Protein AF-A0A3Q0JBC0-F1 (afdb_monomer_lite)

InterPro domains:
  IPR036322 WD40-repeat-containing domain superfamily [SSF50978] (13-62)
  IPR051858 WD repeat-containing GAD-1 [PTHR16017] (1-211)

Sequence (218 aa):
MVMTGESINKGETDGKLHIFKTATFEKVQELSIPNSHIIKTIWHPRLNQIFIGCGDGSVKIFFDEDKSARGAKLFIGKKKTKKRQMDVISAASQPIITPHSLPLFRQEKPKPLHKKLEKERQDPVKSHRPDLPIKSGQGGRVAASGSTLSSYVIRNLGLSKRVEDDQDPREAILRYAKDAAENPYWITPAYKKTQPNAIFKKEEDSDEEGESKKPRLV

Organism: Diaphorina citri (NCBI:txid121845)

Secondary structure (DSSP, 8-state):
-EEEEPPPPBTB--EEEEEE-TTT--EEEEEEETT--EEEEEEETTTTEEEEEETTS-EEEEE-TTT--STTHHHHT---PPP----HHHHHT-----TT--GGG-PPP---HHHHHHHHHHSTTTS-PPPPPPSS--TTPPPSS--SHHHHHHHHHTTTT---TTS-HHHHHHHHHHHHHH---SSHHHHTTTPPP--PPPPP--------------

Radius of gyration: 50.37 Å; chains: 1; bounding box: 96×44×135 Å

Foldseek 3Di:
DDKDKAFDDVPDQWIKIWDADPPPRDTPDIDTHGRWGFDDWDQDPQQRKIWTCTPVRDIDIDDDPPPGDDDPVVCVPDDPDPDPPCPVVNVVPQDDQDPDDDPVPGDDDDDPPVVVVVVLCVPCVSVDDPDDQDCPDDDNRDHPDPPDPVVVCCVPVVVVPPPVPVPDVVNVVVVCVVVCVVDVDDPCVVCVVPDDDDDDDDDDPPPPPDDDDDDDDD

pLDDT: mean 78.11, std 13.73, range [38.34, 94.31]

Structure (mmCIF, N/CA/C/O backbone):
data_AF-A0A3Q0JBC0-F1
#
_entry.id   AF-A0A3Q0JBC0-F1
#
loop_
_atom_site.group_PDB
_atom_site.id
_atom_site.type_symbol
_atom_site.label_atom_id
_atom_site.label_alt_id
_atom_site.label_comp_id
_atom_site.label_asym_id
_atom_site.label_entity_id
_atom_site.label_seq_id
_atom_site.pdbx_PDB_ins_code
_atom_site.Cartn_x
_atom_site.Cartn_y
_atom_site.Cartn_z
_atom_site.occupancy
_atom_site.B_iso_or_equiv
_atom_site.auth_seq_id
_atom_site.auth_comp_id
_atom_site.auth_asym_id
_atom_site.auth_atom_id
_atom_site.pdbx_PDB_model_num
ATOM 1 N N . MET A 1 1 ? -27.511 -11.930 20.903 1.00 84.38 1 MET A N 1
ATOM 2 C CA . MET A 1 1 ? -26.358 -11.678 21.797 1.00 84.38 1 MET A CA 1
ATOM 3 C C . MET A 1 1 ? -26.310 -10.197 22.108 1.00 84.38 1 MET A C 1
ATOM 5 O O . MET A 1 1 ? -26.576 -9.405 21.212 1.00 84.38 1 MET A O 1
ATOM 9 N N . VAL A 1 2 ? -26.010 -9.847 23.354 1.00 90.75 2 VAL A N 1
ATOM 10 C CA . VAL A 1 2 ? -25.751 -8.468 23.790 1.00 90.75 2 VAL A CA 1
ATOM 11 C C . VAL A 1 2 ? -24.279 -8.380 24.164 1.00 90.75 2 VAL A C 1
ATOM 13 O O . VAL A 1 2 ? -23.731 -9.331 24.713 1.00 90.75 2 VAL A O 1
ATOM 16 N N . MET A 1 3 ? -23.633 -7.269 23.841 1.00 91.56 3 MET A N 1
ATOM 17 C CA . MET A 1 3 ? -22.228 -7.038 24.146 1.00 91.56 3 MET A CA 1
ATOM 18 C C . MET A 1 3 ? -22.103 -5.712 24.884 1.00 91.56 3 MET A C 1
ATOM 20 O O . MET A 1 3 ? -22.662 -4.711 24.437 1.00 91.56 3 MET A O 1
ATOM 24 N N . THR A 1 4 ? -21.361 -5.701 25.985 1.00 91.88 4 THR A N 1
ATOM 25 C CA . THR A 1 4 ? -21.098 -4.499 26.776 1.00 91.88 4 THR A CA 1
ATOM 26 C C . THR A 1 4 ? -19.614 -4.403 27.102 1.00 91.88 4 THR A C 1
ATOM 28 O O . THR A 1 4 ? -18.949 -5.399 27.380 1.00 91.88 4 THR A O 1
ATOM 31 N N . GLY A 1 5 ? -19.076 -3.191 26.999 1.00 91.75 5 GLY A N 1
ATOM 32 C CA . GLY A 1 5 ? -17.715 -2.890 27.422 1.00 91.75 5 GLY A CA 1
ATOM 33 C C . GLY A 1 5 ? -17.708 -2.388 28.857 1.00 91.75 5 GLY A C 1
ATOM 34 O O . GLY A 1 5 ? -18.552 -1.575 29.224 1.00 91.75 5 GLY A O 1
ATOM 35 N N . GLU A 1 6 ? -16.757 -2.862 29.644 1.00 90.12 6 GLU A N 1
ATOM 36 C CA . GLU A 1 6 ? -16.462 -2.361 30.977 1.00 90.12 6 GLU A CA 1
ATOM 37 C C . GLU A 1 6 ? -15.335 -1.326 30.900 1.00 90.12 6 GLU A C 1
ATOM 39 O O . GLU A 1 6 ? -14.296 -1.538 30.259 1.00 90.12 6 GLU A O 1
ATOM 44 N N . SER A 1 7 ? -15.561 -0.181 31.541 1.00 84.38 7 SER A N 1
ATOM 45 C CA . SER A 1 7 ? -14.540 0.839 31.743 1.00 84.38 7 SER A CA 1
ATOM 46 C C . SER A 1 7 ? -13.682 0.500 32.957 1.00 84.38 7 SER A C 1
ATOM 48 O O . SER A 1 7 ? -14.184 -0.008 33.952 1.00 84.38 7 SER A O 1
ATOM 50 N N . ILE A 1 8 ? -12.405 0.851 32.886 1.00 86.88 8 ILE A N 1
ATOM 51 C CA . ILE A 1 8 ? -11.426 0.609 33.946 1.00 86.88 8 ILE A CA 1
ATOM 52 C C . ILE A 1 8 ? -11.704 1.497 35.167 1.00 86.88 8 ILE A C 1
ATOM 54 O O . ILE A 1 8 ? -11.916 2.704 35.022 1.00 86.88 8 ILE A O 1
ATOM 58 N N . ASN A 1 9 ? -11.616 0.915 36.365 1.00 82.69 9 ASN A N 1
ATOM 59 C CA . ASN A 1 9 ? -11.599 1.655 37.626 1.00 82.69 9 ASN A CA 1
ATOM 60 C C . ASN A 1 9 ? -10.170 2.060 38.028 1.00 82.69 9 ASN A C 1
ATOM 62 O O . ASN A 1 9 ? -9.182 1.479 37.581 1.00 82.69 9 ASN A O 1
ATOM 66 N N . LYS A 1 10 ? -10.032 3.072 38.896 1.00 76.94 10 LYS A N 1
ATOM 67 C CA . LYS A 1 10 ? -8.715 3.537 39.369 1.00 76.94 10 LYS A CA 1
ATOM 68 C C . LYS A 1 10 ? -7.957 2.389 40.054 1.00 76.94 10 LYS A C 1
ATOM 70 O O . LYS A 1 10 ? -8.348 1.971 41.138 1.00 76.94 10 LYS A O 1
ATOM 75 N N . GLY A 1 11 ? -6.868 1.929 39.434 1.00 77.75 11 GLY A N 1
ATOM 76 C CA . GLY A 1 11 ? -6.009 0.848 39.938 1.00 77.75 11 GLY A CA 1
ATOM 77 C C . GLY A 1 11 ? -6.050 -0.436 39.105 1.00 77.75 11 GLY A C 1
ATOM 78 O O . GLY A 1 11 ? -5.160 -1.267 39.251 1.00 77.75 11 GLY A O 1
ATOM 79 N N . GLU A 1 12 ? -7.023 -0.579 38.205 1.00 81.25 12 GLU A N 1
ATOM 80 C CA . GLU A 1 12 ? -7.054 -1.660 37.219 1.00 81.25 12 GLU A CA 1
ATOM 81 C C . GLU A 1 12 ? -6.394 -1.208 35.912 1.00 81.25 12 GLU A C 1
ATOM 83 O O . GLU A 1 12 ? -6.402 -0.026 35.566 1.00 81.25 12 GLU A O 1
ATOM 88 N N . THR A 1 13 ? -5.794 -2.147 35.187 1.00 82.75 13 THR A N 1
ATOM 89 C CA . THR A 1 13 ? -5.062 -1.858 33.941 1.00 82.75 13 THR A CA 1
ATOM 90 C C . THR A 1 13 ? -5.816 -2.316 32.698 1.00 82.75 13 THR A C 1
ATOM 92 O O . THR A 1 13 ? -5.594 -1.787 31.609 1.00 82.75 13 THR A O 1
ATOM 95 N N . ASP A 1 14 ? -6.738 -3.265 32.853 1.00 87.56 14 ASP A N 1
ATOM 96 C CA . ASP A 1 14 ? -7.353 -3.978 31.740 1.00 87.56 14 ASP A CA 1
ATOM 97 C C . ASP A 1 14 ? -8.853 -3.693 31.650 1.00 87.56 14 ASP A C 1
ATOM 99 O O . ASP A 1 14 ? -9.593 -3.842 32.621 1.00 87.56 14 ASP A O 1
ATOM 103 N N . GLY A 1 15 ? -9.315 -3.309 30.459 1.00 88.31 15 GLY A N 1
ATOM 104 C CA . GLY A 1 15 ? -10.740 -3.185 30.161 1.00 88.31 15 GLY A CA 1
ATOM 105 C C . GLY A 1 15 ? -11.321 -4.536 29.757 1.00 88.31 15 GLY A C 1
ATOM 106 O O . GLY A 1 15 ? -10.664 -5.312 29.064 1.00 88.31 15 GLY A O 1
ATOM 107 N N . LYS A 1 16 ? -12.564 -4.825 30.140 1.00 91.50 16 LYS A N 1
ATOM 108 C CA . LYS A 1 16 ? -13.193 -6.127 29.874 1.00 91.50 16 LYS A CA 1
ATOM 109 C C . LYS A 1 16 ? -14.385 -5.997 28.945 1.00 91.50 16 LYS A C 1
ATOM 111 O O . LYS A 1 16 ? -15.267 -5.171 29.150 1.00 91.50 16 LYS A O 1
ATOM 116 N N . LEU A 1 17 ? -14.429 -6.824 27.910 1.00 92.44 17 LEU A N 1
ATOM 117 C CA . LEU A 1 17 ? -15.589 -6.950 27.038 1.00 92.44 17 LEU A CA 1
ATOM 118 C C . LEU A 1 17 ? -16.404 -8.171 27.453 1.00 92.44 17 LEU A C 1
ATOM 120 O O . LEU A 1 17 ? -15.905 -9.295 27.393 1.00 92.44 17 LEU A O 1
ATOM 124 N N . HIS A 1 18 ? -17.667 -7.949 27.802 1.00 92.94 18 HIS A N 1
ATOM 125 C CA . HIS A 1 18 ? -18.594 -9.000 28.207 1.00 92.94 18 HIS A CA 1
ATOM 126 C C . HIS A 1 18 ? -19.613 -9.272 27.102 1.00 92.94 18 HIS A C 1
ATOM 128 O O . HIS A 1 18 ? -20.230 -8.353 26.556 1.00 92.94 18 HIS A O 1
ATOM 134 N N . ILE A 1 19 ? -19.804 -10.549 26.774 1.00 94.00 19 ILE A N 1
ATOM 135 C CA . ILE A 1 19 ? -20.799 -11.011 25.801 1.00 94.00 19 ILE A CA 1
ATOM 136 C C . ILE A 1 19 ? -21.838 -11.858 26.530 1.00 94.00 19 ILE A C 1
ATOM 138 O O . ILE A 1 19 ? -21.502 -12.858 27.161 1.00 94.00 19 ILE A O 1
ATOM 142 N N . PHE A 1 20 ? -23.107 -11.486 26.391 1.00 94.31 20 PHE A N 1
ATOM 143 C CA . PHE A 1 20 ? -24.244 -12.121 27.049 1.00 94.31 20 PHE A CA 1
ATOM 144 C C . PHE A 1 20 ? -25.218 -12.744 26.041 1.00 94.31 20 PHE A C 1
ATOM 146 O O . PHE A 1 20 ? -25.436 -12.235 24.928 1.00 94.31 20 PHE A O 1
ATOM 153 N N . LYS A 1 21 ? -25.866 -13.843 26.444 1.00 94.31 21 LYS A N 1
ATOM 154 C CA . LYS A 1 21 ? -27.053 -14.360 25.743 1.00 94.31 21 LYS A CA 1
ATOM 155 C C . LYS A 1 21 ? -28.245 -13.444 26.009 1.00 94.31 21 LYS A C 1
ATOM 157 O O . LYS A 1 21 ? -28.463 -13.011 27.129 1.00 94.31 21 LYS A O 1
ATOM 162 N N . THR A 1 22 ? -29.049 -13.186 24.982 1.00 91.75 22 THR A N 1
ATOM 163 C CA . THR A 1 22 ? -30.254 -12.342 25.095 1.00 91.75 22 THR A CA 1
ATOM 164 C C . THR A 1 22 ? -31.380 -13.008 25.881 1.00 91.75 22 THR A C 1
ATOM 166 O O . THR A 1 22 ? -32.166 -12.307 26.496 1.00 91.75 22 THR A O 1
ATOM 169 N N . ALA A 1 23 ? -31.481 -14.341 25.834 1.00 93.75 23 ALA A N 1
ATOM 170 C CA . ALA A 1 23 ? -32.583 -15.075 26.457 1.00 93.75 23 ALA A CA 1
ATOM 171 C C . ALA A 1 23 ? -32.337 -15.382 27.942 1.00 93.75 23 ALA A C 1
ATOM 173 O O . ALA A 1 23 ? -33.258 -15.285 28.741 1.00 93.75 23 ALA A O 1
ATOM 174 N N . THR A 1 24 ? -31.104 -15.747 28.308 1.00 92.19 24 THR A N 1
ATOM 175 C CA . THR A 1 24 ? -30.758 -16.171 29.677 1.00 92.19 24 THR A CA 1
ATOM 176 C C . THR A 1 24 ? -29.957 -15.129 30.456 1.00 92.19 24 THR A C 1
ATOM 178 O O . THR A 1 24 ? -29.760 -15.300 31.650 1.00 92.19 24 THR A O 1
ATOM 181 N N . PHE A 1 25 ? -29.464 -14.069 29.800 1.00 89.69 25 PHE A N 1
ATOM 182 C CA . PHE A 1 25 ? -28.522 -13.088 30.369 1.00 89.69 25 PHE A CA 1
ATOM 183 C C . PHE A 1 25 ? -27.251 -13.691 30.985 1.00 89.69 25 PHE A C 1
ATOM 185 O O . PHE A 1 25 ? -26.506 -13.019 31.692 1.00 89.69 25 PHE A O 1
ATOM 192 N N . GLU A 1 26 ? -26.942 -14.941 30.656 1.00 92.69 26 GLU A N 1
ATOM 193 C CA . GLU A 1 26 ? -25.702 -15.579 31.071 1.00 92.69 26 GLU A CA 1
ATOM 194 C C . GLU A 1 26 ? -24.528 -15.030 30.258 1.00 92.69 26 GLU A C 1
ATOM 196 O O . GLU A 1 26 ? -24.621 -14.838 29.034 1.00 92.69 26 GLU A O 1
ATOM 201 N N . LYS A 1 27 ? -23.406 -14.803 30.947 1.00 91.00 27 LYS A N 1
ATOM 202 C CA . LYS A 1 27 ? -22.137 -14.420 30.331 1.00 91.00 27 LYS A CA 1
ATOM 203 C C . LYS A 1 27 ? -21.593 -15.610 29.539 1.00 91.00 27 LYS A C 1
ATOM 205 O O . LYS A 1 27 ? -21.324 -16.667 30.095 1.00 91.00 27 LYS A O 1
ATOM 210 N N . VAL A 1 28 ? -21.439 -15.425 28.232 1.00 92.12 28 VAL A N 1
ATOM 211 C CA . VAL A 1 28 ? -20.878 -16.428 27.314 1.00 92.12 28 VAL A CA 1
ATOM 212 C C . VAL A 1 28 ? -19.367 -16.327 27.275 1.00 92.12 28 VAL A C 1
ATOM 214 O O . VAL A 1 28 ? -18.676 -17.339 27.278 1.00 92.12 28 VAL A O 1
ATOM 217 N N . GLN A 1 29 ? -18.861 -15.100 27.183 1.00 89.81 29 GLN A N 1
ATOM 218 C CA . GLN A 1 29 ? -17.448 -14.854 26.966 1.00 89.81 29 GLN A CA 1
ATOM 219 C C . GLN A 1 29 ? -17.042 -13.519 27.580 1.00 89.81 29 GLN A C 1
ATOM 221 O O . GLN A 1 29 ? -17.791 -12.539 27.529 1.00 89.81 29 GLN A O 1
ATOM 226 N N . GLU A 1 30 ? -15.839 -13.509 28.139 1.00 92.00 30 GLU A N 1
ATOM 227 C CA . GLU A 1 30 ? -15.150 -12.336 28.662 1.00 92.00 30 GLU A CA 1
ATOM 228 C C . GLU A 1 30 ? -13.819 -12.206 27.924 1.00 92.00 30 GLU A C 1
ATOM 230 O O . GLU A 1 30 ? -13.068 -13.176 27.809 1.00 92.00 30 GLU A O 1
ATOM 235 N N . LEU A 1 31 ? -13.548 -11.024 27.376 1.00 91.06 31 LEU A N 1
ATOM 236 C CA . LEU A 1 31 ? -12.291 -10.715 26.699 1.00 91.06 31 LEU A CA 1
ATOM 237 C C . LEU A 1 31 ? -11.598 -9.582 27.451 1.00 91.06 31 LEU A C 1
ATOM 239 O O . LEU A 1 31 ? -12.132 -8.475 27.519 1.00 91.06 31 LEU A O 1
ATOM 243 N N . SER A 1 32 ? -10.412 -9.863 27.993 1.00 90.00 32 SER A N 1
ATOM 244 C CA . SER A 1 32 ? -9.563 -8.840 28.605 1.00 90.00 32 SER A CA 1
ATOM 245 C C . SER A 1 32 ? -8.787 -8.091 27.528 1.00 90.00 32 SER A C 1
ATOM 247 O O . SER A 1 32 ? -8.188 -8.690 26.630 1.00 90.00 32 SER A O 1
ATOM 249 N N . ILE A 1 33 ? -8.816 -6.769 27.609 1.00 88.88 33 ILE A N 1
ATOM 250 C CA . ILE A 1 33 ? -8.165 -5.864 26.682 1.00 88.88 33 ILE A CA 1
ATOM 251 C C . ILE A 1 33 ? -7.072 -5.123 27.450 1.00 88.88 33 ILE A C 1
ATOM 253 O O . ILE A 1 33 ? -7.388 -4.290 28.302 1.00 88.88 33 ILE A O 1
ATOM 257 N N . PRO A 1 34 ? -5.794 -5.362 27.113 1.00 85.06 34 PRO A N 1
ATOM 258 C CA . PRO A 1 34 ? -4.696 -4.873 27.925 1.00 85.06 34 PRO A CA 1
ATOM 259 C C . PRO A 1 34 ? -4.548 -3.358 27.833 1.00 85.06 34 PRO A C 1
ATOM 261 O O . PRO A 1 34 ? -4.672 -2.790 26.736 1.00 85.06 34 PRO A O 1
ATOM 264 N N . ASN A 1 35 ? -4.207 -2.753 28.973 1.00 83.50 35 ASN A N 1
ATOM 265 C CA . ASN A 1 35 ? -3.773 -1.361 29.137 1.00 83.50 35 ASN A CA 1
ATOM 266 C C . ASN A 1 35 ? -4.750 -0.291 28.625 1.00 83.50 35 ASN A C 1
ATOM 268 O O . ASN A 1 35 ? -4.326 0.830 28.364 1.00 83.50 35 ASN A O 1
ATOM 272 N N . SER A 1 36 ? -6.032 -0.610 28.427 1.00 84.81 36 SER A N 1
ATOM 273 C CA . SER A 1 36 ? -6.956 0.323 27.779 1.00 84.81 36 SER A CA 1
A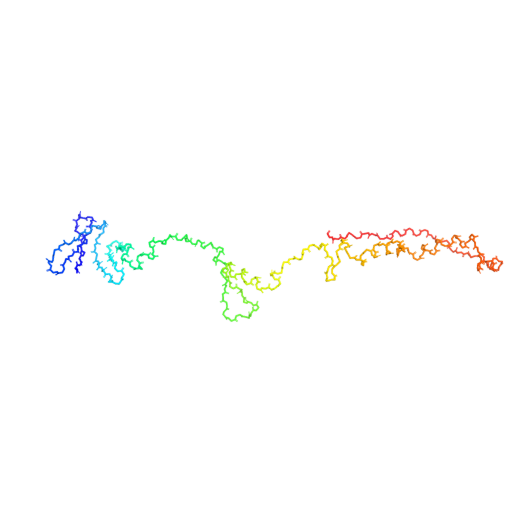TOM 274 C C . SER A 1 36 ? -8.401 0.129 28.221 1.00 84.81 36 SER A C 1
ATOM 276 O O . SER A 1 36 ? -8.915 -0.989 28.160 1.00 84.81 36 SER A O 1
ATOM 278 N N . HIS A 1 37 ? -9.091 1.218 28.568 1.00 89.12 37 HIS A N 1
ATOM 279 C CA . HIS A 1 37 ? -10.521 1.175 28.871 1.00 89.12 37 HIS A CA 1
ATOM 280 C C . HIS A 1 37 ? -11.357 1.116 27.593 1.00 89.12 37 HIS A C 1
ATOM 282 O O . HIS A 1 37 ? -10.955 1.626 26.543 1.00 89.12 37 HIS A O 1
ATOM 288 N N . ILE A 1 38 ? -12.537 0.511 27.686 1.00 92.25 38 ILE A N 1
ATOM 289 C CA . ILE A 1 38 ? -13.468 0.400 26.568 1.00 92.25 38 ILE A CA 1
ATOM 290 C C . ILE A 1 38 ? -14.464 1.555 26.631 1.00 92.25 38 ILE A C 1
ATOM 292 O O . ILE A 1 38 ? -15.163 1.717 27.625 1.00 92.25 38 ILE A O 1
ATOM 296 N N . ILE A 1 39 ? -14.548 2.341 25.557 1.00 91.69 39 ILE A N 1
ATOM 297 C CA . ILE A 1 39 ? -15.520 3.438 25.439 1.00 91.69 39 ILE A CA 1
ATOM 298 C C . ILE A 1 39 ? -16.758 2.960 24.686 1.00 91.69 39 ILE A C 1
ATOM 300 O O . ILE A 1 39 ? -17.891 3.161 25.115 1.00 91.69 39 ILE A O 1
ATOM 304 N N . LYS A 1 40 ? -16.544 2.350 23.517 1.00 91.62 40 LYS A N 1
ATOM 305 C CA . LYS A 1 40 ? -17.628 1.964 22.615 1.00 91.62 40 LYS A CA 1
ATOM 306 C C . LYS A 1 40 ? -17.300 0.664 21.917 1.00 91.62 40 LYS A C 1
ATOM 308 O O . LYS A 1 40 ? -16.206 0.496 21.386 1.00 91.62 40 LYS A O 1
ATOM 313 N N . THR A 1 41 ? -18.280 -0.223 21.864 1.00 93.81 41 THR A N 1
ATOM 314 C CA . THR A 1 41 ? -18.163 -1.511 21.187 1.00 93.81 41 THR A CA 1
ATOM 315 C C . THR A 1 41 ? -19.270 -1.651 20.158 1.00 93.81 41 THR A C 1
ATOM 317 O O . THR A 1 41 ? -20.415 -1.264 20.387 1.00 93.81 41 THR A O 1
ATOM 320 N N . ILE A 1 42 ? -18.918 -2.143 18.973 1.00 94.25 42 ILE A N 1
ATOM 321 C CA . ILE A 1 42 ? -19.852 -2.330 17.862 1.00 94.25 42 ILE A CA 1
ATOM 322 C C . ILE A 1 42 ? -19.537 -3.663 17.201 1.00 94.25 42 ILE A C 1
ATOM 324 O O . ILE A 1 42 ? -18.408 -3.896 16.776 1.00 94.25 42 ILE A O 1
ATOM 328 N N . TRP A 1 43 ? -20.547 -4.513 17.048 1.00 93.12 43 TRP A N 1
ATOM 329 C CA . TRP A 1 43 ? -20.445 -5.707 16.217 1.00 93.12 43 TRP A CA 1
ATOM 330 C C . TRP A 1 43 ? -21.114 -5.448 14.870 1.00 93.12 43 TRP A C 1
ATOM 332 O O . TRP A 1 43 ? -22.312 -5.177 14.798 1.00 93.12 43 TRP A O 1
ATOM 342 N N . HIS A 1 44 ? -20.338 -5.503 13.788 1.00 93.06 44 HIS A N 1
ATOM 343 C CA . HIS A 1 44 ? -20.875 -5.300 12.450 1.00 93.06 44 HIS A CA 1
ATOM 344 C C . HIS A 1 44 ? -21.472 -6.608 11.890 1.00 93.06 44 HIS A C 1
ATOM 346 O O . HIS A 1 44 ? -20.714 -7.554 11.655 1.00 93.06 44 HIS A O 1
ATOM 352 N N . PRO A 1 45 ? -22.771 -6.657 11.527 1.00 91.19 45 PRO A N 1
ATOM 353 C CA . PRO A 1 45 ? -23.447 -7.904 11.150 1.00 91.19 45 PRO A CA 1
ATOM 354 C C . PRO A 1 45 ? -22.926 -8.515 9.841 1.00 91.19 45 PRO A C 1
ATOM 356 O O . PRO A 1 45 ? -22.719 -9.717 9.762 1.00 91.19 45 PRO A O 1
ATOM 359 N N . ARG A 1 46 ? -22.652 -7.697 8.809 1.00 92.00 46 ARG A N 1
ATOM 360 C CA . ARG A 1 46 ? -22.183 -8.212 7.500 1.00 92.00 46 ARG A CA 1
ATOM 361 C C . ARG A 1 46 ? -20.707 -8.612 7.454 1.00 92.00 46 ARG A C 1
ATOM 363 O O . ARG A 1 46 ? -20.352 -9.506 6.701 1.00 92.00 46 ARG A O 1
ATOM 370 N N . LEU A 1 47 ? -19.841 -7.899 8.177 1.00 91.50 47 LEU A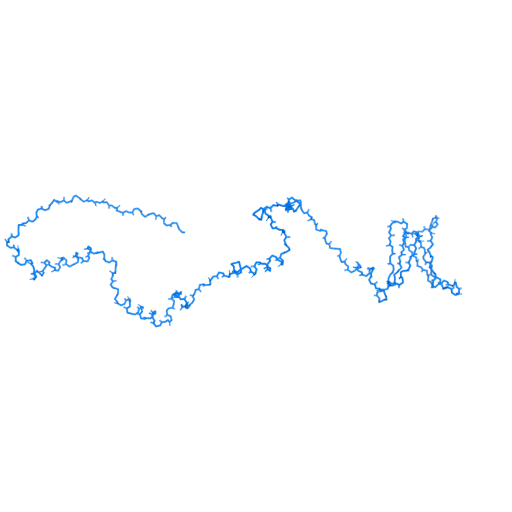 N 1
ATOM 371 C CA . LEU A 1 47 ? -18.405 -8.195 8.223 1.00 91.50 47 LEU A CA 1
ATOM 372 C C . LEU A 1 47 ? -18.102 -9.308 9.229 1.00 91.50 47 LEU A C 1
ATOM 374 O O . LEU A 1 47 ? -17.061 -9.948 9.113 1.00 91.50 47 LEU A O 1
ATOM 378 N N . ASN A 1 48 ? -19.002 -9.512 10.197 1.00 92.75 48 ASN A N 1
ATOM 379 C CA . ASN A 1 48 ? -18.808 -10.354 11.366 1.00 92.75 48 ASN A CA 1
ATOM 380 C C . ASN A 1 48 ? -17.516 -9.988 12.120 1.00 92.75 48 ASN A C 1
ATOM 382 O O . ASN A 1 48 ? -16.644 -10.824 12.324 1.00 92.75 48 ASN A O 1
ATOM 386 N N . GLN A 1 49 ? -17.357 -8.701 12.444 1.00 93.56 49 GLN A N 1
ATOM 387 C CA . GLN A 1 49 ? -16.175 -8.140 13.114 1.00 93.56 49 GLN A CA 1
ATOM 388 C C . GLN A 1 49 ? -16.621 -7.280 14.293 1.00 93.56 49 GLN A C 1
ATOM 390 O O . GLN A 1 49 ? -17.609 -6.544 14.180 1.00 93.56 49 GLN A O 1
ATOM 395 N N . ILE A 1 50 ? -15.889 -7.365 15.402 1.00 93.50 50 ILE A N 1
ATOM 396 C CA . ILE A 1 50 ? -16.133 -6.570 16.606 1.00 93.50 50 ILE A CA 1
ATOM 397 C C . ILE A 1 50 ? -15.119 -5.431 16.637 1.00 93.50 50 ILE A C 1
ATOM 399 O O . ILE A 1 50 ? -13.913 -5.662 16.674 1.00 93.50 50 ILE A O 1
ATOM 403 N N . PHE A 1 51 ? -15.623 -4.202 16.626 1.00 93.94 51 PHE A N 1
ATOM 404 C CA . PHE A 1 51 ? -14.847 -2.977 16.756 1.00 93.94 51 PHE A CA 1
ATOM 405 C C . PHE A 1 51 ? -14.939 -2.472 18.187 1.00 93.94 51 PHE A C 1
ATOM 407 O O . PHE A 1 51 ? -16.036 -2.336 18.733 1.00 93.94 51 PHE A O 1
ATOM 414 N N . ILE A 1 52 ? -13.789 -2.158 18.769 1.00 94.06 52 ILE A N 1
ATOM 415 C CA . ILE A 1 52 ? -13.673 -1.653 20.130 1.00 94.06 52 ILE A CA 1
ATOM 416 C C . ILE A 1 52 ? -12.898 -0.348 20.080 1.00 94.06 52 ILE A C 1
ATOM 418 O O . ILE A 1 52 ? -11.719 -0.330 19.734 1.00 94.06 52 ILE A O 1
ATOM 422 N N . GLY A 1 53 ? -13.579 0.743 20.410 1.00 93.50 53 GLY A N 1
ATOM 423 C CA . GLY A 1 53 ? -12.953 2.031 20.662 1.00 93.50 53 GLY A CA 1
ATOM 424 C C . GLY A 1 53 ? -12.359 2.036 22.062 1.00 93.50 53 GLY A C 1
ATOM 425 O O . GLY A 1 53 ? -13.101 1.946 23.045 1.00 93.50 53 GLY A O 1
ATOM 426 N N . CYS A 1 54 ? -11.035 2.127 22.131 1.00 91.50 54 CYS A N 1
ATOM 427 C CA . CYS A 1 54 ? -10.290 2.200 23.376 1.00 91.50 54 CYS A CA 1
ATOM 428 C C . CYS A 1 54 ? -9.999 3.654 23.766 1.00 91.50 54 CYS A C 1
ATOM 430 O O . CYS A 1 54 ? -9.909 4.541 22.915 1.00 91.50 54 CYS A O 1
ATOM 432 N N . GLY A 1 55 ? -9.793 3.867 25.063 1.00 87.81 55 GLY A N 1
ATOM 433 C CA . GLY A 1 55 ? -9.392 5.142 25.657 1.00 87.81 55 GLY A CA 1
ATOM 434 C C . GLY A 1 55 ? -8.140 5.789 25.089 1.00 87.81 55 GLY A C 1
ATOM 435 O O . GLY A 1 55 ? -8.059 7.009 24.991 1.00 87.81 55 GLY A O 1
ATOM 436 N N . ASP A 1 56 ? -7.187 4.968 24.655 1.00 87.81 56 ASP A N 1
ATOM 437 C CA . ASP A 1 56 ? -5.874 5.423 24.184 1.00 87.81 56 ASP A CA 1
ATOM 438 C C . ASP A 1 56 ? -5.924 6.027 22.768 1.00 87.81 56 ASP A C 1
ATOM 440 O O . ASP A 1 56 ? -4.895 6.212 22.121 1.00 87.81 56 ASP A O 1
ATOM 444 N N . GLY A 1 57 ? -7.125 6.236 22.221 1.00 87.25 57 GLY A N 1
ATOM 445 C CA . GLY A 1 57 ? -7.338 6.631 20.829 1.00 87.25 57 GLY A CA 1
ATOM 446 C C . GLY A 1 57 ? -7.071 5.506 19.822 1.00 87.25 57 GLY A C 1
ATOM 447 O O . GLY A 1 57 ? -7.114 5.738 18.613 1.00 87.25 57 GLY A O 1
ATOM 448 N N . SER A 1 58 ? -6.809 4.283 20.292 1.00 91.25 58 SER A N 1
ATOM 449 C CA . SER A 1 58 ? -6.672 3.100 19.444 1.00 91.25 58 SER A CA 1
ATOM 450 C C . SER A 1 58 ? -8.020 2.401 19.241 1.00 91.25 58 SER A C 1
ATOM 452 O O . SER A 1 58 ? -8.905 2.437 20.095 1.00 91.25 58 SER A O 1
ATOM 454 N N . VAL A 1 59 ? -8.185 1.751 18.087 1.00 92.44 59 VAL A N 1
ATOM 455 C CA . VAL A 1 59 ? -9.341 0.890 17.812 1.00 92.44 59 VAL A CA 1
ATOM 456 C C . VAL A 1 59 ? -8.840 -0.537 17.676 1.00 92.44 59 VAL A C 1
ATOM 458 O O . VAL A 1 59 ? -8.072 -0.846 16.762 1.00 92.44 59 VAL A O 1
ATOM 461 N N . LYS A 1 60 ? -9.274 -1.408 18.584 1.00 91.62 60 LYS A N 1
ATOM 462 C CA . LYS A 1 60 ? -8.971 -2.840 18.542 1.00 91.62 60 LYS A CA 1
ATOM 463 C C . LYS A 1 60 ? -10.093 -3.550 17.788 1.00 91.62 60 LYS A C 1
ATOM 465 O O . LYS A 1 60 ? -11.271 -3.253 17.990 1.00 91.62 60 LYS A O 1
ATOM 470 N N . ILE A 1 61 ? -9.727 -4.443 16.872 1.00 92.88 61 ILE A N 1
ATOM 471 C CA . ILE A 1 61 ? -10.681 -5.140 16.002 1.00 92.88 61 ILE A CA 1
ATOM 472 C C . ILE A 1 61 ? -10.479 -6.637 16.161 1.00 92.88 61 ILE A C 1
ATOM 474 O O . ILE A 1 61 ? -9.394 -7.144 15.884 1.00 92.88 61 ILE A O 1
ATOM 478 N N . PHE A 1 62 ? -11.537 -7.332 16.565 1.00 92.12 62 PHE A N 1
ATOM 479 C CA . PHE A 1 62 ? -11.572 -8.786 16.613 1.00 92.12 62 PHE A CA 1
ATOM 480 C C . PHE A 1 62 ? -12.300 -9.322 15.384 1.00 92.12 62 PHE A C 1
ATOM 482 O O . PHE A 1 62 ? -13.376 -8.839 15.011 1.00 92.12 62 PHE A O 1
ATOM 489 N N . PHE A 1 63 ? -11.693 -10.312 14.741 1.00 92.75 63 PHE A N 1
ATOM 490 C CA . PHE A 1 63 ? -12.227 -10.980 13.566 1.00 92.75 63 PHE A CA 1
ATOM 491 C C . PHE A 1 63 ? -11.876 -12.467 13.622 1.00 92.75 63 PHE A C 1
ATOM 493 O O . PHE A 1 63 ? -10.906 -12.859 14.264 1.00 92.75 63 PHE A O 1
ATOM 500 N N . ASP A 1 64 ? -12.684 -13.268 12.945 1.00 91.50 64 ASP A N 1
ATOM 501 C CA . ASP A 1 64 ? -12.454 -14.684 12.692 1.00 91.50 64 ASP A CA 1
ATOM 502 C C . ASP A 1 64 ? -11.901 -14.822 11.265 1.00 91.50 64 ASP A C 1
ATOM 504 O O . ASP A 1 64 ? -12.413 -14.193 10.333 1.00 91.50 64 ASP A O 1
ATOM 508 N N . GLU A 1 65 ? -10.834 -15.594 11.073 1.00 88.81 65 GLU A N 1
ATOM 509 C CA . GLU A 1 65 ? -10.180 -15.706 9.768 1.00 88.81 65 GLU A CA 1
ATOM 510 C C . GLU A 1 65 ? -11.092 -16.353 8.715 1.00 88.81 65 GLU A C 1
ATOM 512 O O . GLU A 1 65 ? -11.076 -15.926 7.551 1.00 88.81 65 GLU A O 1
ATOM 517 N N . ASP A 1 66 ? -11.946 -17.288 9.136 1.00 90.06 66 ASP A N 1
ATOM 518 C CA . ASP A 1 66 ? -12.817 -18.053 8.243 1.00 90.06 66 ASP A CA 1
ATOM 519 C C . ASP A 1 66 ? -14.178 -17.381 8.042 1.00 90.06 66 ASP A C 1
ATOM 521 O O . ASP A 1 66 ? -14.683 -17.293 6.920 1.00 90.06 66 ASP A O 1
ATOM 525 N N . LYS A 1 67 ? -14.782 -16.871 9.123 1.00 89.94 67 LYS A N 1
ATOM 526 C CA . LYS A 1 67 ? -16.152 -16.328 9.089 1.00 89.94 67 LYS A CA 1
ATOM 527 C C . LYS A 1 67 ? -16.216 -14.836 8.791 1.00 89.94 67 LYS A C 1
ATOM 529 O O . LYS A 1 67 ? -17.259 -14.362 8.336 1.00 89.94 67 LYS A O 1
ATOM 534 N N . SER A 1 68 ? -15.167 -14.068 9.084 1.00 91.19 68 SER A N 1
ATOM 535 C CA . SER A 1 68 ? -15.193 -12.625 8.850 1.00 91.19 68 SER A CA 1
ATOM 536 C C . SER A 1 68 ? -14.831 -12.292 7.405 1.00 91.19 68 SER A C 1
ATOM 538 O O . SER A 1 68 ? -13.856 -12.781 6.834 1.00 91.19 68 SER A O 1
ATOM 540 N N . ALA A 1 69 ? -15.590 -11.373 6.812 1.00 89.31 69 ALA A N 1
ATOM 541 C CA . ALA A 1 69 ? -15.384 -10.928 5.439 1.00 89.31 69 ALA A CA 1
ATOM 542 C C . ALA A 1 69 ? -14.861 -9.488 5.397 1.00 89.31 69 ALA A C 1
ATOM 544 O O . ALA A 1 69 ? -15.351 -8.622 6.118 1.00 89.31 69 ALA A O 1
ATOM 545 N N . ARG A 1 70 ? -13.925 -9.200 4.477 1.00 87.69 70 ARG A N 1
ATOM 546 C CA . ARG A 1 70 ? -13.407 -7.841 4.195 1.00 87.69 70 ARG A CA 1
ATOM 547 C C . ARG A 1 70 ? -12.911 -7.131 5.476 1.00 87.69 70 ARG A C 1
ATOM 549 O O . ARG A 1 70 ? -12.350 -7.776 6.358 1.00 87.69 70 ARG A O 1
ATOM 556 N N . GLY A 1 71 ? -13.052 -5.804 5.564 1.00 87.38 71 GLY A N 1
ATOM 557 C CA . GLY A 1 71 ? -12.721 -5.018 6.760 1.00 87.38 71 GLY A CA 1
ATOM 558 C C . GLY A 1 71 ? -11.272 -5.215 7.210 1.00 87.38 71 GLY A C 1
ATOM 559 O O . GLY A 1 71 ? -10.350 -4.977 6.427 1.00 87.38 71 GLY A O 1
ATOM 560 N N . ALA A 1 72 ? -11.090 -5.707 8.439 1.00 87.81 72 ALA A N 1
ATOM 561 C CA . ALA A 1 72 ? -9.783 -6.011 9.028 1.00 87.81 72 ALA A CA 1
ATOM 562 C C . ALA A 1 72 ? -8.874 -6.877 8.139 1.00 87.81 72 ALA A C 1
ATOM 564 O O . ALA A 1 72 ? -7.677 -6.609 8.004 1.00 87.81 72 ALA A O 1
ATOM 565 N N . LYS A 1 73 ? -9.458 -7.847 7.425 1.00 88.25 73 LYS A N 1
ATOM 566 C CA . LYS A 1 73 ? -8.731 -8.766 6.537 1.00 88.25 73 LYS A CA 1
ATOM 567 C C . LYS A 1 73 ? -8.017 -8.045 5.383 1.00 88.25 73 LYS A C 1
ATOM 569 O O . LYS A 1 73 ? -7.015 -8.534 4.874 1.00 88.25 73 LYS A O 1
ATOM 574 N N . LEU A 1 74 ? -8.484 -6.854 4.990 1.00 86.50 74 LEU A N 1
ATOM 575 C CA . LEU A 1 74 ? -7.888 -6.077 3.896 1.00 86.50 74 LEU A CA 1
ATOM 576 C C . LEU A 1 74 ? -6.541 -5.451 4.254 1.00 86.50 74 LEU A C 1
ATOM 578 O O . LEU A 1 74 ? -5.745 -5.203 3.348 1.00 86.50 74 LEU A O 1
ATOM 582 N N . PHE A 1 75 ? -6.301 -5.136 5.529 1.00 83.06 75 PHE A N 1
ATOM 583 C CA . PHE A 1 75 ? -5.054 -4.503 5.961 1.00 83.06 75 PHE A CA 1
ATOM 584 C C . PHE A 1 75 ? -4.144 -5.436 6.759 1.00 83.06 75 PHE A C 1
ATOM 586 O O . PHE A 1 75 ? -2.945 -5.181 6.779 1.00 83.06 75 PHE A O 1
ATOM 593 N N . ILE A 1 76 ? -4.660 -6.536 7.325 1.00 85.44 76 ILE A N 1
ATOM 594 C CA . ILE A 1 76 ? -3.842 -7.523 8.053 1.00 85.44 76 ILE A CA 1
ATOM 595 C C . ILE A 1 76 ? -2.719 -8.100 7.170 1.00 85.44 76 ILE A C 1
ATOM 597 O O . ILE A 1 76 ? -1.575 -8.202 7.600 1.00 85.44 76 ILE A O 1
ATOM 601 N N . GLY A 1 77 ? -3.021 -8.411 5.903 1.00 74.62 77 GLY A N 1
ATOM 602 C CA . GLY A 1 77 ? -2.059 -8.996 4.959 1.00 74.62 77 GLY A CA 1
ATOM 603 C C . GLY A 1 77 ? -1.210 -7.969 4.205 1.00 74.62 77 GLY A C 1
ATOM 604 O O . GLY A 1 77 ? -0.278 -8.329 3.483 1.00 74.62 77 GLY A O 1
ATOM 605 N N . LYS A 1 78 ? -1.512 -6.673 4.343 1.00 77.81 78 LYS A N 1
ATOM 606 C CA . LYS A 1 78 ? -0.754 -5.627 3.658 1.00 77.81 78 LYS A CA 1
ATOM 607 C C . LYS A 1 78 ? 0.520 -5.350 4.438 1.00 77.81 78 LYS A C 1
ATOM 609 O O . LYS A 1 78 ? 0.523 -4.607 5.416 1.00 77.81 78 LYS A O 1
ATOM 614 N N . LYS A 1 79 ? 1.637 -5.900 3.958 1.00 72.69 79 LYS A N 1
ATOM 615 C CA . LYS A 1 79 ? 2.967 -5.476 4.409 1.00 72.69 79 LYS A CA 1
ATOM 616 C C . LYS A 1 79 ? 3.076 -3.962 4.227 1.00 72.69 79 LYS A C 1
ATOM 618 O O . LYS A 1 79 ? 2.745 -3.450 3.153 1.00 72.69 79 LYS A O 1
ATOM 623 N N . LYS A 1 80 ? 3.536 -3.249 5.266 1.00 73.69 80 LYS A N 1
ATOM 624 C CA . LYS A 1 80 ? 3.827 -1.809 5.185 1.00 73.69 80 LYS A CA 1
ATOM 625 C C . LYS A 1 80 ? 4.712 -1.587 3.961 1.00 73.69 80 LYS A C 1
ATOM 627 O O . LYS A 1 80 ? 5.871 -1.995 3.940 1.00 73.69 80 LYS A O 1
ATOM 632 N N . THR A 1 81 ? 4.145 -0.995 2.914 1.00 68.88 81 THR A N 1
ATOM 633 C CA . THR A 1 81 ? 4.936 -0.621 1.745 1.00 68.88 81 THR A CA 1
ATOM 634 C C . THR A 1 81 ? 5.884 0.471 2.208 1.00 68.88 81 THR A C 1
ATOM 636 O O . THR A 1 81 ? 5.450 1.396 2.901 1.00 68.88 81 THR A O 1
ATOM 639 N N . LYS A 1 82 ? 7.177 0.343 1.888 1.00 72.38 82 LYS A N 1
ATOM 640 C CA . LYS A 1 82 ? 8.166 1.372 2.223 1.00 72.38 82 LYS A CA 1
ATOM 641 C C . LYS A 1 82 ? 7.607 2.717 1.761 1.00 72.38 82 LYS A C 1
ATOM 643 O O . LYS A 1 82 ? 7.239 2.849 0.590 1.00 72.38 82 LYS A O 1
ATOM 648 N N . LYS A 1 83 ? 7.485 3.682 2.684 1.00 67.88 83 LYS A N 1
ATOM 649 C CA . LYS A 1 83 ? 7.137 5.058 2.318 1.00 67.88 83 LYS A CA 1
ATOM 650 C C . LYS A 1 83 ? 8.158 5.462 1.263 1.00 67.88 83 LYS A C 1
ATOM 652 O O . LYS A 1 83 ? 9.353 5.415 1.540 1.00 67.88 83 LYS A O 1
ATOM 657 N N . ARG A 1 84 ? 7.699 5.762 0.046 1.00 65.81 84 ARG A N 1
ATOM 658 C CA . ARG A 1 84 ? 8.584 6.314 -0.976 1.00 65.81 84 ARG A CA 1
ATOM 659 C C . ARG A 1 84 ? 9.098 7.623 -0.396 1.00 65.81 84 ARG A C 1
ATOM 661 O O . ARG A 1 84 ? 8.311 8.552 -0.236 1.00 65.81 84 ARG A O 1
ATOM 668 N N . GLN A 1 85 ? 10.369 7.658 -0.005 1.00 65.38 85 GLN A N 1
ATOM 669 C CA . GLN A 1 85 ? 11.042 8.923 0.225 1.00 65.38 85 GLN A CA 1
ATOM 670 C C . GLN A 1 85 ? 11.000 9.631 -1.120 1.00 65.38 85 GLN A C 1
ATOM 672 O O . GLN A 1 85 ? 11.579 9.173 -2.102 1.00 65.38 85 GLN A O 1
ATOM 677 N N . MET A 1 86 ? 10.169 10.664 -1.203 1.00 60.09 86 MET A N 1
ATOM 678 C CA . MET A 1 86 ? 10.273 11.604 -2.298 1.00 60.09 86 MET A CA 1
ATOM 679 C C . MET A 1 86 ? 11.557 12.368 -2.031 1.00 60.09 86 MET A C 1
ATOM 681 O O . MET A 1 86 ? 11.577 13.261 -1.187 1.00 60.09 86 MET A O 1
ATOM 685 N N . ASP A 1 87 ? 12.636 11.962 -2.690 1.00 62.41 87 ASP A N 1
ATOM 686 C CA . ASP A 1 87 ? 13.867 12.736 -2.666 1.00 62.41 87 ASP A CA 1
ATOM 687 C C . ASP A 1 87 ? 13.552 14.157 -3.137 1.00 62.41 87 ASP A C 1
ATOM 689 O O . ASP A 1 87 ? 12.741 14.359 -4.045 1.00 62.41 87 ASP A O 1
ATOM 693 N N . VAL A 1 88 ? 14.192 15.152 -2.527 1.00 59.62 88 VAL A N 1
ATOM 694 C CA . VAL A 1 88 ? 13.977 16.580 -2.825 1.00 59.62 88 VAL A CA 1
ATOM 695 C C . VAL A 1 88 ? 14.159 16.874 -4.323 1.00 59.62 88 VAL A C 1
ATOM 697 O O . VAL A 1 88 ? 13.439 17.690 -4.891 1.00 59.62 88 VAL A O 1
ATOM 700 N N . ILE A 1 89 ? 15.023 16.113 -5.002 1.00 60.47 89 ILE A N 1
ATOM 701 C CA . ILE A 1 89 ? 15.227 16.161 -6.458 1.00 60.47 89 ILE A CA 1
ATOM 702 C C . ILE A 1 89 ? 13.965 15.713 -7.225 1.00 60.47 89 ILE A C 1
ATOM 704 O O . ILE A 1 89 ? 13.584 16.323 -8.222 1.00 60.47 89 ILE A O 1
ATOM 708 N N . SER A 1 90 ? 13.258 14.692 -6.733 1.00 60.12 90 SER A N 1
ATOM 709 C CA . SER A 1 90 ? 11.986 14.223 -7.304 1.00 60.12 90 SER A CA 1
ATOM 710 C C . SER A 1 90 ? 10.815 15.173 -7.024 1.00 60.12 90 SER A C 1
ATOM 712 O O . SER A 1 90 ? 9.826 15.149 -7.757 1.00 60.12 90 SER A O 1
ATOM 714 N N . ALA A 1 91 ? 10.904 16.002 -5.978 1.00 59.38 91 ALA A N 1
ATOM 715 C CA . ALA A 1 91 ? 9.939 17.067 -5.705 1.00 59.38 91 ALA A CA 1
ATOM 716 C C . ALA A 1 91 ? 10.205 18.316 -6.567 1.00 59.38 91 ALA A C 1
ATOM 718 O O . ALA A 1 91 ? 9.261 18.901 -7.090 1.00 59.38 91 ALA A O 1
ATOM 719 N N . ALA A 1 92 ? 11.474 18.674 -6.789 1.00 60.12 92 ALA A N 1
ATOM 720 C CA . ALA A 1 92 ? 11.873 19.788 -7.656 1.00 60.12 92 ALA A CA 1
ATOM 721 C C . ALA A 1 92 ? 11.627 19.516 -9.155 1.00 60.12 92 ALA A C 1
ATOM 723 O O . ALA A 1 92 ? 11.429 20.447 -9.928 1.00 60.12 92 ALA A O 1
ATOM 724 N N . SER A 1 93 ? 11.602 18.245 -9.572 1.00 65.00 93 SER A N 1
ATOM 725 C CA . SER A 1 93 ? 11.355 17.821 -10.961 1.00 65.00 93 SER A CA 1
ATOM 726 C C . SER A 1 93 ? 9.874 17.513 -11.267 1.00 65.00 93 SER A C 1
ATOM 728 O O . SER A 1 93 ? 9.556 16.904 -12.288 1.00 65.00 93 SER A O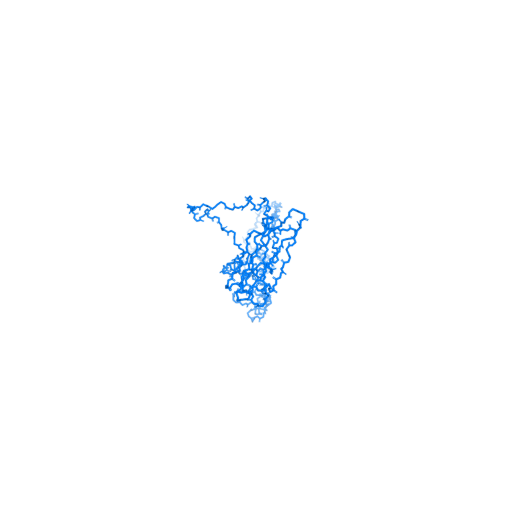 1
ATOM 730 N N . GLN A 1 94 ? 8.931 17.908 -10.401 1.00 68.62 94 GLN A N 1
ATOM 731 C CA . GLN A 1 94 ? 7.498 17.783 -10.699 1.00 68.62 94 GLN A CA 1
ATOM 732 C C . GLN A 1 94 ? 7.141 18.755 -11.842 1.00 68.62 94 GLN A C 1
ATOM 734 O O . GLN A 1 94 ? 7.252 19.967 -11.656 1.00 68.62 94 GLN A O 1
ATOM 739 N N . PRO A 1 95 ? 6.720 18.275 -13.028 1.00 72.81 95 PRO A N 1
ATOM 740 C CA . PRO A 1 95 ? 6.440 19.163 -14.149 1.00 72.81 95 PRO A CA 1
ATOM 741 C C . PRO A 1 95 ? 5.220 20.040 -13.848 1.00 72.81 95 PRO A C 1
ATOM 743 O O . PRO A 1 95 ? 4.165 19.538 -13.449 1.00 72.81 95 PRO A O 1
ATOM 746 N N . ILE A 1 96 ? 5.351 21.348 -14.071 1.00 76.25 96 ILE A N 1
ATOM 747 C CA . ILE A 1 96 ? 4.253 22.308 -13.929 1.00 76.25 96 ILE A CA 1
ATOM 748 C C . ILE A 1 96 ? 3.255 22.061 -15.066 1.00 76.25 96 ILE A C 1
ATOM 750 O O . ILE A 1 96 ? 3.564 22.248 -16.244 1.00 76.25 96 ILE A O 1
ATOM 754 N N . ILE A 1 97 ? 2.044 21.620 -14.721 1.00 77.81 97 ILE A N 1
ATOM 755 C CA . ILE A 1 97 ? 1.003 21.309 -15.706 1.00 77.81 97 ILE A CA 1
ATOM 756 C C . ILE A 1 97 ? 0.264 22.596 -16.072 1.00 77.81 97 ILE A C 1
ATOM 758 O O . ILE A 1 97 ? -0.574 23.079 -15.315 1.00 77.81 97 ILE A O 1
ATOM 762 N N . THR A 1 98 ? 0.533 23.121 -17.264 1.00 82.94 98 THR A N 1
ATOM 763 C CA . THR A 1 98 ? -0.201 24.254 -17.835 1.00 82.94 98 THR A CA 1
ATOM 764 C C . THR A 1 98 ? -1.438 23.750 -18.601 1.00 82.94 98 THR A C 1
ATOM 766 O O . THR A 1 98 ? -1.297 22.961 -19.538 1.00 82.94 98 THR A O 1
ATOM 769 N N . PRO A 1 99 ? -2.669 24.149 -18.223 1.00 79.62 99 PRO A N 1
ATOM 770 C CA . PRO A 1 99 ? -3.893 23.594 -18.812 1.00 79.62 99 PRO A CA 1
ATOM 771 C C . PRO A 1 99 ? -4.159 24.054 -20.256 1.00 79.62 99 PRO A C 1
ATOM 773 O O . PRO A 1 99 ? -4.875 23.361 -20.975 1.00 79.62 99 PRO A O 1
ATOM 776 N N . HIS A 1 100 ? -3.567 25.173 -20.696 1.00 80.94 100 HIS A N 1
ATOM 777 C CA . HIS A 1 100 ? -3.790 25.763 -22.024 1.00 80.94 100 HIS A CA 1
ATOM 778 C C . HIS A 1 100 ? -2.485 26.099 -22.773 1.00 80.94 100 HIS A C 1
ATOM 780 O O . HIS A 1 100 ? -2.403 27.087 -23.495 1.00 80.94 100 HIS A O 1
ATOM 786 N N . SER A 1 101 ? -1.426 25.307 -22.577 1.00 85.19 101 SER A N 1
ATOM 787 C CA . SER A 1 101 ? -0.210 25.446 -23.385 1.00 85.19 101 SER A CA 1
ATOM 788 C C . SER A 1 101 ? -0.396 24.847 -24.778 1.00 85.19 101 SER A C 1
ATOM 790 O O . SER A 1 101 ? -1.075 23.830 -24.955 1.00 85.19 101 SER A O 1
ATOM 792 N N . LEU A 1 102 ? 0.243 25.469 -25.775 1.00 87.50 102 LEU A N 1
ATOM 793 C CA . LEU A 1 102 ? 0.346 24.900 -27.118 1.00 87.50 102 LEU A CA 1
ATOM 794 C C . LEU A 1 102 ? 0.961 23.490 -27.034 1.00 87.50 102 LEU A C 1
ATOM 796 O O . LEU A 1 102 ? 1.846 23.269 -26.200 1.00 87.50 102 LEU A O 1
ATOM 800 N N . PRO A 1 103 ? 0.572 22.547 -27.916 1.00 83.56 103 PRO A N 1
ATOM 801 C CA . PRO A 1 103 ? 1.107 21.183 -27.918 1.00 83.56 103 PRO A CA 1
ATOM 802 C C . PRO A 1 103 ? 2.639 21.114 -27.931 1.00 83.56 103 PRO A C 1
ATOM 804 O O . PRO A 1 103 ? 3.208 20.216 -27.318 1.00 83.56 103 PRO A O 1
ATOM 807 N N . LEU A 1 104 ? 3.295 22.095 -28.558 1.00 82.94 104 LEU A N 1
ATOM 808 C CA . LEU A 1 104 ? 4.752 22.209 -28.619 1.00 82.94 104 LEU A CA 1
ATOM 809 C C . LEU A 1 104 ? 5.408 22.429 -27.239 1.00 82.94 104 LEU A C 1
ATOM 811 O O . LEU A 1 104 ? 6.520 21.970 -27.011 1.00 82.94 104 LEU A O 1
ATOM 815 N N . PHE A 1 105 ? 4.716 23.094 -26.308 1.00 81.69 105 PHE A N 1
ATOM 816 C CA . PHE A 1 105 ? 5.201 23.381 -24.948 1.00 81.69 105 PHE A CA 1
ATOM 817 C C . PHE A 1 105 ? 4.631 22.422 -23.896 1.00 81.69 105 PHE A C 1
ATOM 819 O O . PHE A 1 105 ? 4.922 22.543 -22.702 1.00 81.69 105 PHE A O 1
ATOM 826 N N . ARG A 1 106 ? 3.802 21.461 -24.317 1.00 82.88 106 ARG A N 1
ATOM 827 C CA . ARG A 1 106 ? 3.176 20.505 -23.412 1.00 82.88 106 ARG A CA 1
ATOM 828 C C . ARG A 1 106 ? 4.181 19.423 -23.031 1.00 82.88 106 ARG A C 1
ATOM 830 O O . ARG A 1 106 ? 4.450 18.506 -23.800 1.00 82.88 106 ARG A O 1
ATOM 837 N N . GLN A 1 107 ? 4.695 19.499 -21.808 1.00 77.81 107 GLN A N 1
ATOM 838 C CA . GLN A 1 107 ? 5.582 18.471 -21.266 1.00 77.81 107 GLN A CA 1
ATOM 839 C C . GLN A 1 107 ? 4.843 17.127 -21.135 1.00 77.81 107 GLN A C 1
ATOM 841 O O . GLN A 1 107 ? 3.710 17.064 -20.638 1.00 77.81 107 GLN A O 1
ATOM 846 N N . GLU A 1 108 ? 5.473 16.035 -21.584 1.00 75.19 108 GLU A N 1
ATOM 847 C CA . GLU A 1 108 ? 4.904 14.697 -21.420 1.00 75.19 108 GLU A CA 1
ATOM 848 C C . GLU A 1 108 ? 4.826 14.335 -19.932 1.00 75.19 108 GLU A C 1
ATOM 850 O O . GLU A 1 108 ? 5.804 14.406 -19.188 1.00 75.19 108 GLU A O 1
ATOM 855 N N . LYS A 1 109 ? 3.644 13.897 -19.487 1.00 76.38 109 LYS A N 1
ATOM 856 C CA . LYS A 1 109 ? 3.459 13.450 -18.104 1.00 76.38 109 LYS A CA 1
ATOM 857 C C . LYS A 1 109 ? 4.332 12.219 -17.828 1.00 76.38 109 LYS A C 1
ATOM 859 O O . LYS A 1 109 ? 4.347 11.299 -18.655 1.00 76.38 109 LYS A O 1
ATOM 864 N N . PRO A 1 110 ? 4.981 12.124 -16.653 1.00 74.00 110 PRO A N 1
ATOM 865 C CA . PRO A 1 110 ? 5.726 10.933 -16.279 1.00 74.00 110 PRO A CA 1
ATOM 866 C C . PRO A 1 110 ? 4.772 9.736 -16.196 1.00 74.00 110 PRO A C 1
ATOM 868 O O . PRO A 1 110 ? 3.909 9.646 -15.324 1.00 74.00 110 PRO A O 1
ATOM 871 N N . LYS A 1 111 ? 4.908 8.810 -17.146 1.00 80.25 111 LYS A N 1
ATOM 872 C CA . LYS A 1 111 ? 4.204 7.522 -17.150 1.00 80.25 111 LYS A CA 1
ATOM 873 C C . LYS A 1 111 ? 5.034 6.464 -16.411 1.00 80.25 111 LYS A C 1
ATOM 875 O O . LYS A 1 111 ? 6.265 6.550 -16.432 1.00 80.25 111 LYS A O 1
ATOM 880 N N . PRO A 1 112 ? 4.402 5.448 -15.795 1.00 82.62 112 PRO A N 1
ATOM 881 C CA . PRO A 1 112 ? 5.137 4.299 -15.273 1.00 82.62 112 PRO A CA 1
ATOM 882 C C . PRO A 1 112 ? 5.922 3.611 -16.399 1.00 82.62 112 PRO A C 1
ATOM 884 O O . PRO A 1 112 ? 5.453 3.578 -17.539 1.00 82.62 112 PRO A O 1
ATOM 887 N N . LEU A 1 113 ? 7.086 3.041 -16.065 1.00 82.31 113 LEU A N 1
ATOM 888 C CA . LEU A 1 113 ? 8.033 2.438 -17.016 1.00 82.31 113 LEU A CA 1
ATOM 889 C C . LEU A 1 113 ? 7.348 1.486 -18.012 1.00 82.31 113 LEU A C 1
ATOM 891 O O . LEU A 1 113 ? 7.550 1.605 -19.214 1.00 82.31 113 LEU A O 1
ATOM 895 N N . HIS A 1 114 ? 6.462 0.616 -17.520 1.00 86.44 114 HIS A N 1
ATOM 896 C CA . HIS A 1 114 ? 5.718 -0.339 -18.345 1.00 86.44 114 HIS A CA 1
ATOM 897 C C . HIS A 1 114 ? 4.948 0.333 -19.492 1.00 86.44 114 HIS A C 1
ATOM 899 O O . HIS A 1 114 ? 5.043 -0.084 -20.639 1.00 86.44 114 HIS A O 1
ATOM 905 N N . LYS A 1 115 ? 4.221 1.418 -19.198 1.00 87.00 115 LYS A N 1
ATOM 906 C CA . LYS A 1 115 ? 3.430 2.142 -20.206 1.00 87.00 115 LYS A CA 1
ATOM 907 C C . LYS A 1 115 ? 4.302 2.947 -21.173 1.00 87.00 115 LYS A C 1
ATOM 909 O O . LYS A 1 115 ? 3.858 3.231 -22.280 1.00 87.00 115 LYS A O 1
ATOM 914 N N . LYS A 1 116 ? 5.506 3.360 -20.754 1.00 86.75 116 LYS A N 1
ATOM 915 C CA . LYS A 1 116 ? 6.481 4.002 -21.652 1.00 86.75 116 LYS A CA 1
ATOM 916 C C . LYS A 1 116 ? 7.012 2.993 -22.666 1.00 86.75 116 LYS A C 1
ATOM 918 O O . LYS A 1 116 ? 6.897 3.244 -23.856 1.00 86.75 116 LYS A O 1
ATOM 923 N N . LEU A 1 117 ? 7.457 1.829 -22.189 1.00 86.69 117 LEU A N 1
ATOM 924 C CA . LEU A 1 117 ? 7.954 0.740 -23.033 1.00 86.69 117 LEU A CA 1
ATOM 925 C C . LEU A 1 117 ? 6.894 0.240 -24.021 1.00 86.69 117 LEU A C 1
ATOM 927 O O . LEU A 1 117 ? 7.202 -0.038 -25.173 1.00 86.69 117 LEU A O 1
ATOM 931 N N . GLU A 1 118 ? 5.636 0.149 -23.592 1.00 89.19 118 GLU A N 1
ATOM 932 C CA . GLU A 1 118 ? 4.532 -0.238 -24.472 1.00 89.19 118 GLU A CA 1
ATOM 933 C C . GLU A 1 118 ? 4.298 0.789 -25.589 1.00 89.19 118 GLU A C 1
ATOM 935 O O . GLU A 1 118 ? 4.142 0.398 -26.740 1.00 89.19 118 GLU A O 1
ATOM 940 N N . LYS A 1 119 ? 4.358 2.095 -25.284 1.00 87.94 119 LYS A N 1
ATOM 941 C CA . LYS A 1 119 ? 4.266 3.166 -26.293 1.00 87.94 119 LYS A CA 1
ATOM 942 C C . LYS A 1 119 ? 5.465 3.144 -27.247 1.00 87.94 119 LYS A C 1
ATOM 944 O O . LYS A 1 119 ? 5.279 3.218 -28.452 1.00 87.94 119 LYS A O 1
ATOM 949 N N . GLU A 1 120 ? 6.678 2.999 -26.722 1.00 87.44 120 GLU A N 1
ATOM 950 C CA . GLU A 1 120 ? 7.908 2.944 -27.526 1.00 87.44 120 GLU A CA 1
ATOM 951 C C . GLU A 1 120 ? 7.942 1.741 -28.475 1.00 87.44 120 GLU A C 1
ATOM 953 O O . GLU A 1 120 ? 8.534 1.830 -29.545 1.00 87.44 120 GLU A O 1
ATOM 958 N N . ARG A 1 121 ? 7.271 0.638 -28.122 1.00 88.56 121 ARG A N 1
ATOM 959 C CA . ARG A 1 121 ? 7.094 -0.520 -29.009 1.00 88.56 121 ARG A CA 1
ATOM 960 C C . ARG A 1 121 ? 6.096 -0.286 -30.143 1.00 88.56 121 ARG A C 1
ATOM 962 O O . ARG A 1 121 ? 6.190 -0.981 -31.146 1.00 88.56 121 ARG A O 1
ATOM 969 N N . GLN A 1 122 ? 5.147 0.638 -29.979 1.00 87.25 122 GLN A N 1
ATOM 970 C CA . GLN A 1 122 ? 4.187 1.004 -31.029 1.00 87.25 122 GLN A CA 1
ATOM 971 C C . GLN A 1 122 ? 4.781 2.004 -32.031 1.00 87.25 122 GLN A C 1
ATOM 973 O O . GLN A 1 122 ? 4.314 2.080 -33.164 1.00 87.25 122 GLN A O 1
ATOM 978 N N . ASP A 1 123 ? 5.803 2.766 -31.628 1.00 88.00 123 ASP A N 1
ATOM 979 C CA . ASP A 1 123 ? 6.492 3.726 -32.492 1.00 88.00 123 ASP A CA 1
ATOM 980 C C . ASP A 1 123 ? 7.396 2.969 -33.495 1.00 88.00 123 ASP A C 1
ATOM 982 O O . ASP A 1 123 ? 8.454 2.480 -33.087 1.00 88.00 123 ASP A O 1
ATOM 986 N N . PRO A 1 124 ? 7.076 2.921 -34.808 1.00 86.75 124 PRO A N 1
ATOM 987 C CA . PRO A 1 124 ? 7.762 2.055 -35.779 1.00 86.75 124 PRO A CA 1
AT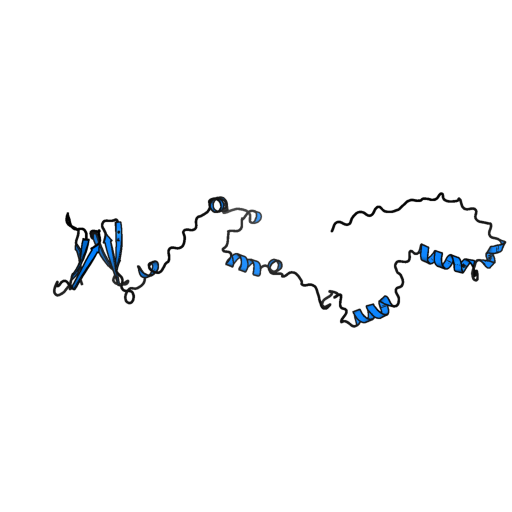OM 988 C C . PRO A 1 124 ? 9.250 2.380 -35.945 1.00 86.75 124 PRO A C 1
ATOM 990 O O . PRO A 1 124 ? 10.042 1.508 -36.288 1.00 86.75 124 PRO A O 1
ATOM 993 N N . VAL A 1 125 ? 9.638 3.631 -35.679 1.00 87.50 125 VAL A N 1
ATOM 994 C CA . VAL A 1 125 ? 11.031 4.095 -35.734 1.00 87.50 125 VAL A CA 1
ATOM 995 C C . VAL A 1 125 ? 11.812 3.675 -34.487 1.00 87.50 125 VAL A C 1
ATOM 997 O O . VAL A 1 125 ? 12.945 3.224 -34.602 1.00 87.50 125 VAL A O 1
ATOM 1000 N N . LYS A 1 126 ? 11.224 3.798 -33.287 1.00 86.38 126 LYS A N 1
ATOM 1001 C CA . LYS A 1 126 ? 11.906 3.445 -32.026 1.00 86.38 126 LYS A CA 1
ATOM 1002 C C . LYS A 1 126 ? 11.949 1.942 -31.792 1.00 86.38 126 LYS A C 1
ATOM 1004 O O . LYS A 1 126 ? 12.902 1.444 -31.202 1.00 86.38 126 LYS A O 1
ATOM 1009 N N . SER A 1 127 ? 10.933 1.222 -32.259 1.00 86.75 127 SER A N 1
ATOM 1010 C CA . SER A 1 127 ? 10.903 -0.236 -32.232 1.00 86.75 127 SER A CA 1
ATOM 1011 C C . SER A 1 127 ? 11.792 -0.867 -33.308 1.00 86.75 127 SER A C 1
ATOM 1013 O O . SER A 1 127 ? 11.982 -2.084 -33.293 1.00 86.75 127 SER A O 1
ATOM 1015 N N . HIS A 1 128 ? 12.309 -0.078 -34.260 1.00 86.44 128 HIS A N 1
ATOM 1016 C CA . HIS A 1 128 ? 13.165 -0.581 -35.326 1.00 86.44 128 HIS A CA 1
ATOM 1017 C C . HIS A 1 128 ? 14.507 -1.035 -34.748 1.00 86.44 128 HIS A C 1
ATOM 1019 O O . HIS A 1 128 ? 15.316 -0.231 -34.281 1.00 86.44 128 HIS A O 1
ATOM 1025 N N . ARG A 1 129 ? 14.766 -2.343 -34.803 1.00 82.44 129 ARG A N 1
ATOM 1026 C CA . ARG A 1 129 ? 16.096 -2.873 -34.494 1.00 82.44 129 ARG A CA 1
ATOM 1027 C C . ARG A 1 129 ? 17.088 -2.398 -35.563 1.00 82.44 129 ARG A C 1
ATOM 1029 O O . ARG A 1 129 ? 16.741 -2.440 -36.740 1.00 82.44 129 ARG A O 1
ATOM 1036 N N . PRO A 1 130 ? 18.311 -1.986 -35.205 1.00 85.06 130 PRO A N 1
ATOM 1037 C CA . PRO A 1 130 ? 19.345 -1.716 -36.195 1.00 85.06 130 PRO A CA 1
ATOM 1038 C C . PRO A 1 130 ? 19.562 -2.923 -37.114 1.00 85.06 130 PRO A C 1
ATOM 1040 O O . PRO A 1 130 ? 19.485 -4.073 -36.667 1.00 85.06 130 PRO A O 1
ATOM 1043 N N . ASP A 1 131 ? 19.829 -2.657 -38.390 1.00 80.19 131 ASP A N 1
ATOM 1044 C CA . ASP A 1 131 ? 20.077 -3.715 -39.363 1.00 80.19 131 ASP A CA 1
ATOM 1045 C C . ASP A 1 131 ? 21.369 -4.455 -39.029 1.00 80.19 131 ASP A C 1
ATOM 1047 O O . ASP A 1 131 ? 22.422 -3.855 -38.809 1.00 80.19 131 ASP A O 1
ATOM 1051 N N . LEU A 1 132 ? 21.286 -5.782 -39.011 1.00 79.44 132 LEU A N 1
ATOM 1052 C CA . LEU A 1 132 ? 22.453 -6.620 -38.792 1.00 79.44 132 LEU A CA 1
ATOM 1053 C C . LEU A 1 132 ? 23.357 -6.614 -40.036 1.00 79.44 132 LEU A C 1
ATOM 1055 O O . LEU A 1 132 ? 22.861 -6.490 -41.162 1.00 79.44 132 LEU A O 1
ATOM 1059 N N . PRO A 1 133 ? 24.676 -6.816 -39.858 1.00 79.00 133 PRO A N 1
ATOM 1060 C CA . PRO A 1 133 ? 25.583 -7.007 -40.979 1.00 79.00 133 PRO A CA 1
ATOM 1061 C C . PRO A 1 133 ? 25.140 -8.207 -41.828 1.00 79.00 133 PRO A C 1
ATOM 1063 O O . PRO A 1 133 ? 24.781 -9.274 -41.321 1.00 79.00 133 PRO A O 1
ATOM 1066 N N . ILE A 1 134 ? 25.139 -8.007 -43.143 1.00 71.00 134 ILE A N 1
ATOM 1067 C CA . ILE A 1 134 ? 24.478 -8.892 -44.105 1.00 71.00 134 ILE A CA 1
ATOM 1068 C C . ILE A 1 134 ? 25.395 -10.057 -44.472 1.00 71.00 134 ILE A C 1
ATOM 1070 O O . ILE A 1 134 ? 26.540 -9.852 -44.869 1.00 71.00 134 ILE A O 1
ATOM 1074 N N . LYS A 1 135 ? 24.867 -11.284 -44.399 1.00 69.56 135 LYS A N 1
ATOM 1075 C CA . LYS A 1 135 ? 25.568 -12.504 -44.841 1.00 69.56 135 LYS A CA 1
ATOM 1076 C C . LYS A 1 135 ? 25.259 -12.898 -46.293 1.00 69.56 135 LYS A C 1
ATOM 1078 O O . LYS A 1 135 ? 26.111 -13.493 -46.942 1.00 69.56 135 LYS A O 1
ATOM 1083 N N . SER A 1 136 ? 24.080 -12.551 -46.814 1.00 68.00 136 SER A N 1
ATOM 1084 C CA . SER A 1 136 ? 23.618 -12.893 -48.170 1.00 68.00 136 SER A CA 1
ATOM 1085 C C . SER A 1 136 ? 22.937 -11.698 -48.840 1.00 68.00 136 SER A C 1
ATOM 1087 O O . SER A 1 136 ? 22.113 -11.030 -48.220 1.00 68.00 136 SER A O 1
ATOM 1089 N N . GLY A 1 137 ? 23.281 -11.414 -50.098 1.00 68.62 137 GLY A N 1
ATOM 1090 C CA . GLY A 1 137 ? 22.773 -10.242 -50.809 1.00 68.62 137 GLY A CA 1
ATOM 1091 C C . GLY A 1 137 ? 21.376 -10.492 -51.369 1.00 68.62 137 GLY A C 1
ATOM 1092 O O . GLY A 1 137 ? 21.237 -11.202 -52.360 1.00 68.62 137 GLY A O 1
ATOM 1093 N N . GLN A 1 138 ? 20.346 -9.925 -50.743 1.00 69.81 138 GLN A N 1
ATOM 1094 C CA . GLN A 1 138 ? 18.962 -9.970 -51.219 1.00 69.81 138 GLN A CA 1
ATOM 1095 C C . GLN A 1 138 ? 18.319 -8.587 -51.040 1.00 69.81 138 GLN A C 1
ATOM 1097 O O . GLN A 1 138 ? 18.617 -7.883 -50.076 1.00 69.81 138 GLN A O 1
ATOM 1102 N N . GLY A 1 139 ? 17.453 -8.179 -51.976 1.00 71.19 139 GLY A N 1
ATOM 1103 C CA . GLY A 1 139 ? 16.704 -6.916 -51.878 1.00 71.19 139 GLY A CA 1
ATOM 1104 C C . GLY A 1 139 ? 17.518 -5.648 -52.170 1.00 71.19 139 GLY A C 1
ATOM 1105 O O . GLY A 1 139 ? 17.290 -4.620 -51.544 1.00 71.19 139 GLY A O 1
ATOM 1106 N N . GLY A 1 140 ? 18.491 -5.713 -53.087 1.00 70.12 140 GLY A N 1
ATOM 1107 C CA . GLY A 1 140 ? 19.302 -4.555 -53.500 1.00 70.12 140 GLY A CA 1
ATOM 1108 C C . GLY A 1 140 ? 20.531 -4.281 -52.627 1.00 70.12 140 GLY A C 1
ATOM 1109 O O . GLY A 1 140 ? 21.340 -3.421 -52.960 1.00 70.12 140 GLY A O 1
ATOM 1110 N N . ARG A 1 141 ? 20.721 -5.038 -51.540 1.00 71.25 141 ARG A N 1
ATOM 1111 C CA . ARG A 1 141 ? 21.945 -4.990 -50.732 1.00 71.25 141 ARG A CA 1
ATOM 1112 C C . ARG A 1 141 ? 22.932 -6.057 -51.202 1.00 71.25 141 ARG A C 1
ATOM 1114 O O . ARG A 1 141 ? 22.563 -7.221 -51.347 1.00 71.25 141 ARG A O 1
ATOM 1121 N N . VAL A 1 142 ? 24.186 -5.668 -51.425 1.00 67.81 142 VAL A N 1
ATOM 1122 C CA . VAL A 1 142 ? 25.249 -6.567 -51.901 1.00 67.81 142 VAL A CA 1
ATOM 1123 C C . VAL A 1 142 ? 25.991 -7.150 -50.699 1.00 67.81 142 VAL A C 1
ATOM 1125 O O . VAL A 1 142 ? 26.553 -6.410 -49.896 1.00 67.81 142 VAL A O 1
ATOM 1128 N N . ALA A 1 143 ? 25.984 -8.477 -50.553 1.00 67.75 143 ALA A N 1
ATOM 1129 C CA . ALA A 1 143 ? 26.827 -9.145 -49.565 1.00 67.75 143 ALA A CA 1
ATOM 1130 C C . ALA A 1 143 ? 28.245 -9.324 -50.111 1.00 67.75 143 ALA A C 1
ATOM 1132 O O . ALA A 1 143 ? 28.428 -9.610 -51.293 1.00 67.75 143 ALA A O 1
ATOM 1133 N N . ALA A 1 144 ? 29.240 -9.237 -49.228 1.00 66.12 144 ALA A N 1
ATOM 1134 C CA . ALA A 1 144 ? 30.636 -9.487 -49.585 1.00 66.12 144 ALA A CA 1
ATOM 1135 C C . ALA A 1 144 ? 30.862 -10.927 -50.093 1.00 66.12 144 ALA A C 1
ATOM 1137 O O . ALA A 1 144 ? 31.707 -11.165 -50.955 1.00 66.12 144 ALA A O 1
ATOM 1138 N N . SER A 1 145 ? 30.074 -11.893 -49.603 1.00 61.56 145 SER A N 1
ATOM 1139 C CA . SER A 1 145 ? 30.158 -13.291 -50.029 1.00 61.56 145 SER A CA 1
ATOM 1140 C C . SER A 1 145 ? 29.186 -13.569 -51.179 1.00 61.56 145 SER A C 1
ATOM 1142 O O . SER A 1 145 ? 27.978 -13.727 -50.997 1.00 61.56 145 SER A O 1
ATOM 1144 N N . GLY A 1 146 ? 29.727 -13.566 -52.398 1.00 63.44 146 GLY A N 1
ATOM 1145 C CA . GLY A 1 146 ? 28.971 -13.712 -53.644 1.00 63.44 146 GLY A CA 1
ATOM 1146 C C . GLY A 1 146 ? 28.509 -15.139 -53.906 1.00 63.44 146 GLY A C 1
ATOM 1147 O O . GLY A 1 146 ? 29.099 -15.852 -54.709 1.00 63.44 146 GLY A O 1
ATOM 1148 N N . SER A 1 147 ? 27.429 -15.511 -53.231 1.00 67.38 147 SER A N 1
ATOM 1149 C CA . SER A 1 147 ? 26.666 -16.737 -53.463 1.00 67.38 147 SER A CA 1
ATOM 1150 C C . SER A 1 147 ? 25.843 -16.705 -54.764 1.00 67.38 147 SER A C 1
ATOM 1152 O O . SER A 1 147 ? 25.289 -17.734 -55.140 1.00 67.38 147 SER A O 1
ATOM 1154 N N . THR A 1 148 ? 25.716 -15.560 -55.445 1.00 72.31 148 THR A N 1
ATOM 1155 C CA . THR A 1 148 ? 24.924 -15.439 -56.680 1.00 72.31 148 THR A CA 1
ATOM 1156 C C . THR A 1 148 ? 25.796 -15.608 -57.923 1.00 72.31 148 THR A C 1
ATOM 1158 O O . THR A 1 148 ? 26.949 -15.171 -57.955 1.00 72.31 148 THR A O 1
ATOM 1161 N N . LEU A 1 149 ? 25.226 -16.200 -58.980 1.00 73.12 149 LEU A N 1
ATOM 1162 C CA . LEU A 1 149 ? 25.897 -16.362 -60.275 1.00 73.12 149 LEU A CA 1
ATOM 1163 C C . LEU A 1 149 ? 26.381 -15.017 -60.830 1.00 73.12 149 LEU A C 1
ATOM 1165 O O . LEU A 1 149 ? 27.487 -14.936 -61.344 1.00 73.12 149 LEU A O 1
ATOM 1169 N N . SER A 1 150 ? 25.605 -13.945 -60.659 1.00 72.06 150 SER A N 1
ATOM 1170 C CA . SER A 1 150 ? 26.008 -12.599 -61.073 1.00 72.06 150 SER A CA 1
ATOM 1171 C C . SER A 1 150 ? 27.274 -12.136 -60.351 1.00 72.06 150 SER A C 1
ATOM 1173 O O . SER A 1 150 ? 28.188 -11.634 -60.996 1.00 72.06 150 SER A O 1
ATOM 1175 N N . SER A 1 151 ? 27.390 -12.366 -59.036 1.00 72.06 151 SER A N 1
ATOM 1176 C CA . SER A 1 151 ? 28.633 -12.079 -58.310 1.00 72.06 151 SER A CA 1
ATOM 1177 C C . SER A 1 151 ? 29.793 -12.969 -58.755 1.00 72.06 151 SER A C 1
ATOM 1179 O O . SER A 1 151 ? 30.922 -12.490 -58.771 1.00 72.06 151 SER A O 1
ATOM 1181 N N . TYR A 1 152 ? 29.543 -14.229 -59.123 1.00 74.44 152 TYR A N 1
ATOM 1182 C CA . TYR A 1 152 ? 30.561 -15.135 -59.669 1.00 74.44 152 TYR A CA 1
ATOM 1183 C C . TYR A 1 152 ? 31.052 -14.682 -61.053 1.00 74.44 152 TYR A C 1
ATOM 1185 O O . TYR A 1 152 ? 32.255 -14.611 -61.281 1.00 74.44 152 TYR A O 1
ATOM 1193 N N . VAL A 1 153 ? 30.141 -14.294 -61.950 1.00 76.50 153 VAL A N 1
ATOM 1194 C CA . VAL A 1 153 ? 30.450 -13.755 -63.285 1.00 76.50 153 VAL A CA 1
ATOM 1195 C C . VAL A 1 153 ? 31.209 -12.436 -63.171 1.00 76.50 153 VAL A C 1
ATOM 1197 O O . VAL A 1 153 ? 32.234 -12.276 -63.821 1.00 76.50 153 VAL A O 1
ATOM 1200 N N . ILE A 1 154 ? 30.782 -11.518 -62.299 1.00 75.19 154 ILE A N 1
ATOM 1201 C CA . ILE A 1 154 ? 31.516 -10.268 -62.043 1.00 75.19 154 ILE A CA 1
ATOM 1202 C C . ILE A 1 154 ? 32.914 -10.571 -61.494 1.00 75.19 154 ILE A C 1
ATOM 1204 O O . ILE A 1 154 ? 33.880 -9.958 -61.936 1.00 75.19 154 ILE A O 1
ATOM 1208 N N . ARG A 1 155 ? 33.057 -11.540 -60.578 1.00 71.38 155 ARG A N 1
ATOM 1209 C CA . ARG A 1 155 ? 34.378 -11.896 -60.045 1.00 71.38 155 ARG A CA 1
ATOM 1210 C C . ARG A 1 155 ? 35.292 -12.531 -61.088 1.00 71.38 155 ARG A C 1
ATOM 1212 O O . ARG A 1 155 ? 36.470 -12.208 -61.124 1.00 71.38 155 ARG A O 1
ATOM 1219 N N . ASN A 1 156 ? 34.761 -13.416 -61.923 1.00 72.19 156 ASN A N 1
ATOM 1220 C CA . ASN A 1 156 ? 35.578 -14.212 -62.831 1.00 72.19 156 ASN A CA 1
ATOM 1221 C C . ASN A 1 156 ? 35.809 -13.539 -64.183 1.00 72.19 156 ASN A C 1
ATOM 1223 O O . ASN A 1 156 ? 36.903 -13.659 -64.714 1.00 72.19 156 ASN A O 1
ATOM 1227 N N . LEU A 1 157 ? 34.815 -12.838 -64.732 1.00 68.50 157 LEU A N 1
ATOM 1228 C CA . LEU A 1 157 ? 34.934 -12.121 -66.006 1.00 68.50 157 LEU A CA 1
ATOM 1229 C C . LEU A 1 157 ? 35.277 -10.640 -65.803 1.00 68.50 157 LEU A C 1
ATOM 1231 O O . LEU A 1 157 ? 36.024 -10.069 -66.593 1.00 68.50 157 LEU A O 1
ATOM 1235 N N . GLY A 1 158 ? 34.746 -10.016 -64.747 1.00 63.38 158 GLY A N 1
ATOM 1236 C CA . GLY A 1 158 ? 34.977 -8.598 -64.453 1.00 63.38 158 GLY A CA 1
ATOM 1237 C C . GLY A 1 158 ? 36.347 -8.303 -63.838 1.00 63.38 158 GLY A C 1
ATOM 1238 O O . GLY A 1 158 ? 36.847 -7.201 -64.018 1.00 63.38 158 GLY A O 1
ATOM 1239 N N . LEU A 1 159 ? 36.996 -9.269 -63.168 1.00 59.91 159 LEU A N 1
ATOM 1240 C CA . LEU A 1 159 ? 38.391 -9.112 -62.718 1.00 59.91 159 LEU A CA 1
ATOM 1241 C C . LEU A 1 159 ? 39.432 -9.753 -63.646 1.00 59.91 159 LEU A C 1
ATOM 1243 O O . LEU A 1 159 ? 40.612 -9.444 -63.495 1.00 59.91 159 LEU A O 1
ATOM 1247 N N . SER A 1 160 ? 39.057 -10.622 -64.593 1.00 58.62 160 SER A N 1
ATOM 1248 C CA . SER A 1 160 ? 40.035 -11.204 -65.532 1.00 58.62 160 SER A CA 1
ATOM 1249 C C . SER A 1 160 ? 40.511 -10.194 -66.576 1.00 58.62 160 SER A C 1
ATOM 1251 O O . SER A 1 160 ? 41.641 -10.274 -67.042 1.00 58.62 160 SER A O 1
ATOM 1253 N N . LYS A 1 161 ? 39.662 -9.216 -66.915 1.00 58.91 161 LYS A N 1
ATOM 1254 C CA . LYS A 1 161 ? 40.060 -7.962 -67.555 1.00 58.91 161 LYS A CA 1
ATOM 1255 C C . LYS A 1 161 ? 39.937 -6.852 -66.519 1.00 58.91 161 LYS A C 1
ATOM 1257 O O . LYS A 1 161 ? 39.007 -6.057 -66.567 1.00 58.91 161 LYS A O 1
ATOM 1262 N N . ARG A 1 162 ? 40.899 -6.766 -65.601 1.00 56.50 162 ARG A N 1
ATOM 1263 C CA . ARG A 1 162 ? 41.274 -5.442 -65.102 1.00 56.50 162 ARG A CA 1
ATOM 1264 C C . ARG A 1 162 ? 41.824 -4.682 -66.306 1.00 56.50 162 ARG A C 1
ATOM 1266 O O . ARG A 1 162 ? 43.017 -4.719 -66.576 1.00 56.50 162 ARG A O 1
ATOM 1273 N N . VAL A 1 163 ? 40.939 -4.065 -67.084 1.00 57.34 163 VAL A N 1
ATOM 1274 C CA . VAL A 1 163 ? 41.309 -2.781 -67.666 1.00 57.34 163 VAL A CA 1
ATOM 1275 C C . VAL A 1 163 ? 41.691 -1.972 -66.432 1.00 57.34 163 VAL A C 1
ATOM 1277 O O . VAL A 1 163 ? 40.892 -1.853 -65.504 1.00 57.34 163 VAL A O 1
ATOM 1280 N N . GLU A 1 164 ? 42.972 -1.644 -66.300 1.00 59.91 164 GLU A N 1
ATOM 1281 C CA . GLU A 1 164 ? 43.426 -0.736 -65.255 1.00 59.91 164 GLU A CA 1
ATOM 1282 C C . GLU A 1 164 ? 42.773 0.611 -65.569 1.00 59.91 164 GLU A C 1
ATOM 1284 O O . GLU A 1 164 ? 43.352 1.440 -66.260 1.00 59.91 164 GLU A O 1
ATOM 1289 N N . ASP A 1 165 ? 41.533 0.791 -65.111 1.00 57.69 165 ASP A N 1
ATOM 1290 C CA . ASP A 1 165 ? 40.747 2.019 -65.283 1.00 57.69 165 ASP A CA 1
ATOM 1291 C C . ASP A 1 165 ? 41.422 3.229 -64.596 1.00 57.69 165 ASP A C 1
ATOM 1293 O O . ASP A 1 165 ? 41.000 4.362 -64.797 1.00 57.69 165 ASP A O 1
ATOM 1297 N N . ASP A 1 166 ? 42.493 2.981 -63.830 1.00 59.16 166 ASP A N 1
ATOM 1298 C CA . ASP A 1 166 ? 43.366 3.955 -63.161 1.00 59.16 166 ASP A CA 1
ATOM 1299 C C . ASP A 1 166 ? 44.612 4.349 -63.980 1.00 59.16 166 ASP A C 1
ATOM 1301 O O . ASP A 1 166 ? 45.471 5.075 -63.485 1.00 59.16 166 ASP A O 1
ATOM 1305 N N . GLN A 1 167 ? 44.772 3.881 -65.224 1.00 64.38 167 GLN A N 1
ATOM 1306 C CA . GLN A 1 167 ? 45.844 4.404 -66.073 1.00 64.38 167 GLN A CA 1
ATOM 1307 C C . GLN A 1 167 ? 45.466 5.802 -66.553 1.00 64.38 167 GLN A C 1
ATOM 1309 O O . GLN A 1 167 ? 44.647 5.960 -67.462 1.00 64.38 167 GLN A O 1
ATOM 1314 N N . ASP A 1 168 ? 46.103 6.816 -65.965 1.00 78.88 168 ASP A N 1
ATOM 1315 C CA . ASP A 1 168 ? 46.017 8.186 -66.448 1.00 78.88 168 ASP A CA 1
ATOM 1316 C C . ASP A 1 168 ? 46.232 8.209 -67.971 1.00 78.88 168 ASP A C 1
ATOM 1318 O O . ASP A 1 168 ? 47.198 7.618 -68.479 1.00 78.88 168 ASP A O 1
ATOM 1322 N N . PRO A 1 169 ? 45.375 8.907 -68.740 1.00 78.25 169 PRO A N 1
ATOM 1323 C CA . PRO A 1 169 ? 45.418 8.874 -70.202 1.00 78.25 169 PRO A CA 1
ATOM 1324 C C . PRO A 1 169 ? 46.783 9.320 -70.744 1.00 78.25 169 PRO A C 1
ATOM 1326 O O . PRO A 1 169 ? 47.214 8.878 -71.809 1.00 78.25 169 PRO A O 1
ATOM 1329 N N . ARG A 1 170 ? 47.500 10.154 -69.978 1.00 79.69 170 ARG A N 1
ATOM 1330 C CA . ARG A 1 170 ? 48.871 10.573 -70.268 1.00 79.69 170 ARG A CA 1
ATOM 1331 C C . ARG A 1 170 ? 49.845 9.397 -70.256 1.00 79.69 170 ARG A C 1
ATOM 1333 O O . ARG A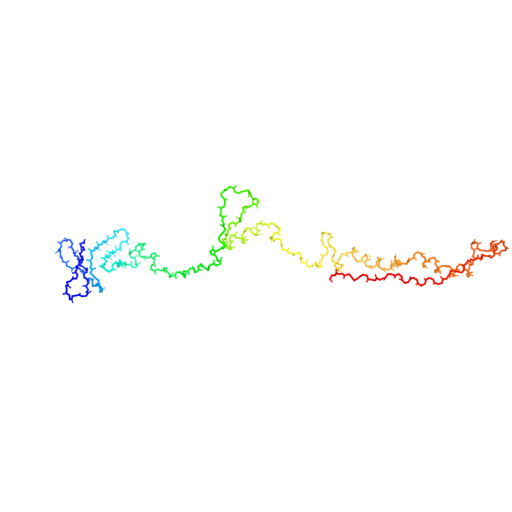 1 170 ? 50.610 9.248 -71.205 1.00 79.69 170 ARG A O 1
ATOM 1340 N N . GLU A 1 171 ? 49.833 8.571 -69.214 1.00 78.19 171 GLU A N 1
ATOM 1341 C CA . GLU A 1 171 ? 50.744 7.430 -69.113 1.00 78.19 171 GLU A CA 1
ATOM 1342 C C . GLU A 1 171 ? 50.446 6.384 -70.182 1.00 78.19 171 GLU A C 1
ATOM 1344 O O . GLU A 1 171 ? 51.372 5.854 -70.793 1.00 78.19 171 GLU A O 1
ATOM 1349 N N . ALA A 1 172 ? 49.165 6.135 -70.466 1.00 80.00 172 ALA A N 1
ATOM 1350 C CA . ALA A 1 172 ? 48.760 5.224 -71.530 1.00 80.00 172 ALA A CA 1
ATOM 1351 C C . ALA A 1 172 ? 49.320 5.667 -72.893 1.00 80.00 172 ALA A C 1
ATOM 1353 O O . ALA A 1 172 ? 49.908 4.857 -73.608 1.00 80.00 172 ALA A O 1
ATOM 1354 N N . ILE A 1 173 ? 49.217 6.959 -73.229 1.00 79.75 173 ILE A N 1
ATOM 1355 C CA . ILE A 1 173 ? 49.792 7.512 -74.465 1.00 79.75 173 ILE A CA 1
ATOM 1356 C C . ILE A 1 173 ? 51.329 7.437 -74.442 1.00 79.75 173 ILE A C 1
ATOM 1358 O O . ILE A 1 173 ? 51.939 7.057 -75.442 1.00 79.75 173 ILE A O 1
ATOM 1362 N N . LEU A 1 174 ? 51.969 7.745 -73.308 1.00 82.81 174 LEU A N 1
ATOM 1363 C CA . LEU A 1 174 ? 53.429 7.691 -73.169 1.00 82.81 174 LEU A CA 1
ATOM 1364 C C . LEU A 1 174 ? 53.998 6.272 -73.303 1.00 82.81 174 LEU A C 1
ATOM 1366 O O . LEU A 1 174 ? 55.096 6.114 -73.836 1.00 82.81 174 LEU A O 1
ATOM 1370 N N . ARG A 1 175 ? 53.267 5.236 -72.875 1.00 81.75 175 ARG A N 1
ATOM 1371 C CA . ARG A 1 175 ? 53.681 3.835 -73.060 1.00 81.75 175 ARG A CA 1
ATOM 1372 C C . ARG A 1 175 ? 53.863 3.495 -74.537 1.00 81.75 175 ARG A C 1
ATOM 1374 O O . ARG A 1 175 ? 54.898 2.949 -74.904 1.00 81.75 175 ARG A O 1
ATOM 1381 N N . TYR A 1 176 ? 52.918 3.898 -75.385 1.00 82.88 176 TYR A N 1
ATOM 1382 C CA . TYR A 1 176 ? 52.994 3.667 -76.831 1.00 82.88 176 TYR A CA 1
ATOM 1383 C C . TYR A 1 176 ? 53.942 4.629 -77.562 1.00 82.88 176 TYR A C 1
ATOM 1385 O O . TYR A 1 176 ? 54.298 4.378 -78.713 1.00 82.88 176 TYR A O 1
ATOM 1393 N N . ALA A 1 177 ? 54.385 5.718 -76.922 1.00 83.19 177 ALA A N 1
ATOM 1394 C CA . ALA A 1 177 ? 55.301 6.678 -77.538 1.00 83.19 177 ALA A CA 1
ATOM 1395 C C . ALA A 1 177 ? 56.675 6.063 -77.862 1.00 83.19 177 ALA A C 1
ATOM 1397 O O . ALA A 1 177 ? 57.266 6.410 -78.885 1.00 83.19 177 ALA A O 1
ATOM 1398 N N . LYS A 1 178 ? 57.169 5.131 -77.030 1.00 80.50 178 LYS A N 1
ATOM 1399 C CA . LYS A 1 178 ? 58.426 4.402 -77.289 1.00 80.50 178 LYS A CA 1
ATOM 1400 C C . LYS A 1 178 ? 58.291 3.480 -78.501 1.00 80.50 178 LYS A C 1
ATOM 1402 O O . LYS A 1 178 ? 59.063 3.606 -79.448 1.00 80.50 178 LYS A O 1
ATOM 1407 N N . ASP A 1 179 ? 57.246 2.657 -78.519 1.00 82.69 179 ASP A N 1
ATOM 1408 C CA . ASP A 1 179 ? 56.967 1.721 -79.614 1.00 82.69 179 ASP A CA 1
ATOM 1409 C C . ASP A 1 179 ? 56.770 2.447 -80.956 1.00 82.69 179 ASP A C 1
ATOM 1411 O O . ASP A 1 179 ? 57.248 1.993 -81.997 1.00 82.69 179 ASP A O 1
ATOM 1415 N N . ALA A 1 180 ? 56.109 3.611 -80.940 1.00 81.44 180 ALA A N 1
ATOM 1416 C CA . ALA A 1 180 ? 55.894 4.434 -82.129 1.00 81.44 180 ALA A CA 1
ATOM 1417 C C . ALA A 1 180 ? 57.181 5.091 -82.663 1.00 81.44 180 ALA A C 1
ATOM 1419 O O . ALA A 1 180 ? 57.291 5.332 -83.870 1.00 81.44 180 ALA A O 1
ATOM 1420 N N . ALA A 1 181 ? 58.149 5.391 -81.790 1.00 77.94 181 ALA A N 1
ATOM 1421 C CA . ALA A 1 181 ? 59.453 5.915 -82.189 1.00 77.94 181 ALA A CA 1
ATOM 1422 C C . ALA A 1 181 ? 60.338 4.824 -82.808 1.00 77.94 181 ALA A C 1
ATOM 1424 O O . ALA A 1 181 ? 61.037 5.085 -83.788 1.00 77.94 181 ALA A O 1
ATOM 1425 N N . GLU A 1 182 ? 60.290 3.609 -82.255 1.00 82.81 182 GLU A N 1
ATOM 1426 C CA . GLU A 1 182 ? 61.076 2.468 -82.732 1.00 82.81 182 GLU A CA 1
ATOM 1427 C C . GLU A 1 182 ? 60.532 1.895 -84.049 1.00 82.81 182 GLU A C 1
ATOM 1429 O O . GLU A 1 182 ? 61.311 1.606 -84.958 1.00 82.81 182 GLU A O 1
ATOM 1434 N N . ASN A 1 183 ? 59.203 1.805 -84.195 1.00 82.31 183 ASN A N 1
ATOM 1435 C CA . ASN A 1 183 ? 58.534 1.260 -85.384 1.00 82.31 183 ASN A CA 1
ATOM 1436 C C . ASN A 1 183 ? 57.597 2.279 -86.064 1.00 82.31 183 ASN A C 1
ATOM 1438 O O . ASN A 1 183 ? 56.371 2.117 -86.055 1.00 82.31 183 ASN A O 1
ATOM 1442 N N . PRO A 1 184 ? 58.141 3.327 -86.710 1.00 82.25 184 PRO A N 1
ATOM 1443 C CA . PRO A 1 184 ? 57.336 4.326 -87.397 1.00 82.25 184 PRO A CA 1
ATOM 1444 C C . PRO A 1 184 ? 56.793 3.762 -88.714 1.00 82.25 184 PRO A C 1
ATOM 1446 O O . PRO A 1 184 ? 57.416 3.909 -89.761 1.00 82.25 184 PRO A O 1
ATOM 1449 N N . TYR A 1 185 ? 55.638 3.100 -88.684 1.00 78.56 185 TYR A N 1
ATOM 1450 C CA . TYR A 1 185 ? 55.062 2.501 -89.893 1.00 78.56 185 TYR A CA 1
ATOM 1451 C C . TYR A 1 185 ? 54.071 3.430 -90.609 1.00 78.56 185 TYR A C 1
ATOM 1453 O O . TYR A 1 185 ? 54.152 3.607 -91.821 1.00 78.56 185 TYR A O 1
ATOM 1461 N N . TRP A 1 186 ? 53.154 4.066 -89.872 1.00 76.81 186 TRP A N 1
ATOM 1462 C CA . TRP A 1 186 ? 51.980 4.707 -90.484 1.00 76.81 186 TRP A CA 1
ATOM 1463 C C . TRP A 1 186 ? 52.151 6.178 -90.891 1.00 76.81 186 TRP A C 1
ATOM 1465 O O . TRP A 1 186 ? 51.570 6.585 -91.891 1.00 76.81 186 TRP A O 1
ATOM 1475 N N . ILE A 1 187 ? 52.886 6.999 -90.127 1.00 77.06 187 ILE A N 1
ATOM 1476 C CA . ILE A 1 187 ? 52.853 8.474 -90.287 1.00 77.06 187 ILE A CA 1
ATOM 1477 C C . ILE A 1 187 ? 54.261 9.075 -90.366 1.00 77.06 187 ILE A C 1
ATOM 1479 O O . ILE A 1 187 ? 54.583 9.825 -91.286 1.00 77.06 187 ILE A O 1
ATOM 1483 N N . THR A 1 188 ? 55.137 8.721 -89.428 1.00 78.44 188 THR A N 1
ATOM 1484 C CA . THR A 1 188 ? 56.466 9.329 -89.260 1.00 78.44 188 THR A CA 1
ATOM 1485 C C . THR A 1 188 ? 57.415 9.211 -90.472 1.00 78.44 188 THR A C 1
ATOM 1487 O O . THR A 1 188 ? 58.184 10.151 -90.688 1.00 78.44 188 THR A O 1
ATOM 1490 N N . PRO A 1 189 ? 57.393 8.148 -91.313 1.00 82.00 189 PRO A N 1
ATOM 1491 C CA . PRO A 1 189 ? 58.296 8.045 -92.467 1.00 82.00 189 PRO A CA 1
ATOM 1492 C C . PRO A 1 189 ? 58.151 9.179 -93.484 1.00 82.00 189 PRO A C 1
ATOM 1494 O O . PRO A 1 189 ? 59.154 9.643 -94.028 1.00 82.00 189 PRO A O 1
ATOM 1497 N N . ALA A 1 190 ? 56.921 9.644 -93.724 1.00 79.94 190 ALA A N 1
ATOM 1498 C CA . ALA A 1 190 ? 56.638 10.681 -94.714 1.00 79.94 190 ALA A CA 1
ATOM 1499 C C . ALA A 1 190 ? 57.213 12.049 -94.304 1.00 79.94 190 ALA A C 1
ATOM 1501 O O . ALA A 1 190 ? 57.676 12.807 -95.154 1.00 79.94 190 ALA A O 1
ATOM 1502 N N . TYR A 1 191 ? 57.247 12.339 -93.001 1.00 78.62 191 TYR A N 1
ATOM 1503 C CA . TYR A 1 191 ? 57.637 13.647 -92.466 1.00 78.62 191 TYR A CA 1
ATOM 1504 C C . TYR A 1 191 ? 59.101 13.730 -92.016 1.00 78.62 191 TYR A C 1
ATOM 1506 O O . TYR A 1 191 ? 59.594 14.820 -91.737 1.00 78.62 191 TYR A O 1
ATOM 1514 N N . LYS A 1 192 ? 59.845 12.614 -92.035 1.00 77.69 192 LYS A N 1
ATOM 1515 C CA . LYS A 1 192 ? 61.251 12.555 -91.593 1.00 77.69 192 LYS A CA 1
ATOM 1516 C C . LYS A 1 192 ? 62.187 13.524 -92.334 1.00 77.69 192 LYS A C 1
ATOM 1518 O O . LYS A 1 192 ? 63.197 13.932 -91.775 1.00 77.69 192 LYS A O 1
ATOM 1523 N N . LYS A 1 193 ? 61.888 13.860 -93.596 1.00 79.25 193 LYS A N 1
ATOM 1524 C CA . LYS A 1 193 ? 62.728 14.743 -94.432 1.00 79.25 193 LYS A CA 1
ATOM 1525 C C . LYS A 1 193 ? 62.329 16.215 -94.368 1.00 79.25 193 LYS A C 1
ATOM 1527 O O . LYS A 1 193 ? 63.181 17.077 -94.542 1.00 79.25 193 LYS A O 1
ATOM 1532 N N . THR A 1 194 ? 61.041 16.496 -94.209 1.00 82.44 194 THR A N 1
ATOM 1533 C CA . THR A 1 194 ? 60.476 17.840 -94.395 1.00 82.44 194 THR A CA 1
ATOM 1534 C C . THR A 1 194 ? 60.178 18.542 -93.079 1.00 82.44 194 THR A C 1
ATOM 1536 O O . THR A 1 194 ? 60.000 19.757 -93.082 1.00 82.44 194 THR A O 1
ATOM 1539 N N . GLN A 1 195 ? 60.101 17.808 -91.965 1.00 82.00 195 GLN A N 1
ATOM 1540 C CA . GLN A 1 195 ? 59.759 18.389 -90.677 1.00 82.00 195 GLN A CA 1
ATOM 1541 C C . GLN A 1 195 ? 60.990 19.051 -90.036 1.00 82.00 195 GLN A C 1
ATOM 1543 O O . GLN A 1 195 ? 61.982 18.367 -89.779 1.00 82.00 195 GLN A O 1
ATOM 1548 N N . PRO A 1 196 ? 60.959 20.372 -89.778 1.00 80.81 196 PRO A N 1
ATOM 1549 C CA . PRO A 1 196 ? 62.036 21.046 -89.064 1.00 80.81 196 PRO A CA 1
ATOM 1550 C C . PRO A 1 196 ? 62.112 20.556 -87.611 1.00 80.81 196 PRO A C 1
ATOM 1552 O O . PRO A 1 196 ? 61.093 20.215 -87.006 1.00 80.81 196 PRO A O 1
ATOM 1555 N N . ASN A 1 197 ? 63.319 20.544 -87.038 1.00 75.19 197 ASN A N 1
ATOM 1556 C CA . ASN A 1 197 ? 63.522 20.165 -85.639 1.00 75.19 197 ASN A CA 1
ATOM 1557 C C . ASN A 1 197 ? 62.785 21.142 -84.716 1.00 75.19 197 ASN A C 1
ATOM 1559 O O . ASN A 1 197 ? 63.051 22.345 -84.737 1.00 75.19 197 ASN A O 1
ATOM 1563 N N . ALA A 1 198 ? 61.873 20.619 -83.898 1.00 78.88 198 ALA A N 1
ATOM 1564 C CA . ALA A 1 198 ? 61.129 21.423 -82.943 1.00 78.88 198 ALA A CA 1
ATOM 1565 C C . ALA A 1 198 ? 62.056 21.884 -81.806 1.00 78.88 198 ALA A C 1
ATOM 1567 O O . ALA A 1 198 ? 62.578 21.074 -81.041 1.00 78.88 198 ALA A O 1
ATOM 1568 N N . ILE A 1 199 ? 62.269 23.196 -81.708 1.00 81.00 199 ILE A N 1
ATOM 1569 C CA . ILE A 1 199 ? 63.031 23.822 -80.625 1.00 81.00 199 ILE A CA 1
ATOM 1570 C C . ILE A 1 199 ? 62.027 24.210 -79.543 1.00 81.00 199 ILE A C 1
ATOM 1572 O O . ILE A 1 199 ? 61.407 25.270 -79.611 1.00 81.00 199 ILE A O 1
ATOM 1576 N N . PHE A 1 200 ? 61.831 23.331 -78.565 1.00 78.00 200 PHE A N 1
ATOM 1577 C CA . PHE A 1 200 ? 61.017 23.647 -77.395 1.00 78.00 200 PHE A CA 1
ATOM 1578 C C . PHE A 1 200 ? 61.853 24.388 -76.349 1.00 78.00 200 PHE A C 1
ATOM 1580 O O . PHE A 1 200 ? 63.043 24.117 -76.169 1.00 78.00 200 PHE A O 1
ATOM 1587 N N . LYS A 1 201 ? 61.221 25.331 -75.646 1.00 77.50 201 LYS A N 1
ATOM 1588 C CA . LYS A 1 201 ? 61.792 25.925 -74.435 1.00 77.50 201 LYS A CA 1
ATOM 1589 C C . LYS A 1 201 ? 61.931 24.801 -73.400 1.00 77.50 2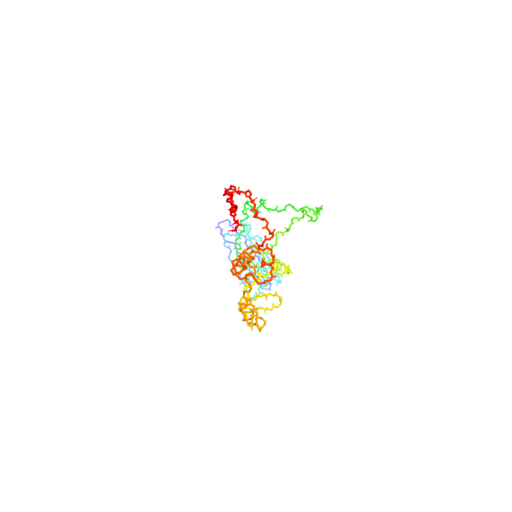01 LYS A C 1
ATOM 1591 O O . LYS A 1 201 ? 60.966 24.080 -73.176 1.00 77.50 201 LYS A O 1
ATOM 1596 N N . LYS A 1 202 ? 63.116 24.625 -72.806 1.00 69.00 202 LYS A N 1
ATOM 1597 C CA . LYS A 1 202 ? 63.280 23.716 -71.661 1.00 69.00 202 LYS A CA 1
ATOM 1598 C C . LYS A 1 202 ? 62.448 24.281 -70.513 1.00 69.00 202 LYS A C 1
ATOM 1600 O O . LYS A 1 202 ? 62.685 25.420 -70.113 1.00 69.00 202 LYS A O 1
ATOM 1605 N N . GLU A 1 203 ? 61.450 23.536 -70.062 1.00 58.59 203 GLU A N 1
ATOM 1606 C CA . GLU A 1 203 ? 60.738 23.864 -68.832 1.00 58.59 203 GLU A CA 1
ATOM 1607 C C . GLU A 1 203 ? 61.722 23.661 -67.673 1.00 58.59 203 GLU A C 1
ATOM 1609 O O . GLU A 1 203 ? 62.417 22.648 -67.616 1.00 58.59 203 GLU A O 1
ATOM 1614 N N . GLU A 1 204 ? 61.873 24.685 -66.833 1.00 50.00 204 GLU A N 1
ATOM 1615 C CA . GLU A 1 204 ? 62.560 24.567 -65.548 1.00 50.00 204 GLU A CA 1
ATOM 1616 C C . GLU A 1 204 ? 61.785 23.548 -64.706 1.00 50.00 204 GLU A C 1
ATOM 1618 O O . GLU A 1 204 ? 60.554 23.596 -64.701 1.00 50.00 204 GLU A O 1
ATOM 1623 N N . ASP A 1 205 ? 62.496 22.622 -64.055 1.00 51.66 205 ASP A N 1
ATOM 1624 C CA . ASP A 1 205 ? 61.926 21.591 -63.185 1.00 51.66 205 ASP A CA 1
ATOM 1625 C C . ASP A 1 205 ? 60.969 22.234 -62.175 1.00 51.66 205 ASP A C 1
ATOM 1627 O O . ASP A 1 205 ? 61.373 22.829 -61.174 1.00 51.66 205 ASP A O 1
ATOM 1631 N N . SER A 1 206 ? 59.673 22.154 -62.464 1.00 39.88 206 SER A N 1
ATOM 1632 C CA . SER A 1 206 ? 58.633 22.530 -61.525 1.00 39.88 206 SER A CA 1
ATOM 1633 C C . SER A 1 206 ? 58.411 21.321 -60.625 1.00 39.88 206 SER A C 1
ATOM 1635 O O . SER A 1 206 ? 57.499 20.521 -60.835 1.00 39.88 206 SER A O 1
ATOM 1637 N N . ASP A 1 207 ? 59.294 21.183 -59.634 1.00 45.50 207 ASP A N 1
ATOM 1638 C CA . ASP A 1 207 ? 59.047 20.435 -58.401 1.00 45.50 207 ASP A CA 1
ATOM 1639 C C . ASP A 1 207 ? 57.924 21.141 -57.613 1.00 45.50 207 ASP A C 1
ATOM 1641 O O . ASP A 1 207 ? 58.122 21.687 -56.528 1.00 45.50 207 ASP A O 1
ATOM 1645 N N . GLU A 1 208 ? 56.716 21.178 -58.172 1.00 39.06 208 GLU A N 1
ATOM 1646 C CA . GLU A 1 208 ? 55.507 21.441 -57.403 1.00 39.06 208 GLU A CA 1
ATOM 1647 C C . GLU A 1 208 ? 54.963 20.091 -56.932 1.00 39.06 208 GLU A C 1
ATOM 1649 O O . GLU A 1 208 ? 54.161 19.435 -57.598 1.00 39.06 208 GLU A O 1
ATOM 1654 N N . GLU A 1 209 ? 55.443 19.665 -55.757 1.00 39.19 209 GLU A N 1
ATOM 1655 C CA . GLU A 1 209 ? 54.824 18.625 -54.935 1.00 39.19 209 GLU A CA 1
ATOM 1656 C C . GLU A 1 209 ? 53.353 18.989 -54.676 1.00 39.19 209 GLU A C 1
ATOM 1658 O O . GLU A 1 209 ? 52.992 19.715 -53.745 1.00 39.19 209 GLU A O 1
ATOM 1663 N N . GLY A 1 210 ? 52.485 18.471 -55.540 1.00 39.22 210 GLY A N 1
ATOM 1664 C CA . GLY A 1 210 ? 51.049 18.472 -55.352 1.00 39.22 210 GLY A CA 1
ATOM 1665 C C . GLY A 1 210 ? 50.644 17.647 -54.129 1.00 39.22 210 GLY A C 1
ATOM 1666 O O . GLY A 1 210 ? 50.987 16.477 -53.992 1.00 39.22 210 GLY A O 1
ATOM 1667 N N . GLU A 1 211 ? 49.817 18.281 -53.298 1.00 38.34 211 GLU A N 1
ATOM 1668 C CA . GLU A 1 211 ? 48.865 17.677 -52.359 1.00 38.34 211 GLU A CA 1
ATOM 1669 C C . GLU A 1 211 ? 49.389 17.199 -50.993 1.00 38.34 211 GLU A C 1
ATOM 1671 O O . GLU A 1 211 ? 49.542 16.018 -50.671 1.00 38.34 211 GLU A O 1
ATOM 1676 N N . SER A 1 212 ? 49.446 18.177 -50.086 1.00 40.47 212 SER A N 1
ATOM 1677 C CA . SER A 1 212 ? 49.199 17.973 -48.659 1.00 40.47 212 SER A CA 1
ATOM 1678 C C . SER A 1 212 ? 47.895 17.186 -48.430 1.00 40.47 212 SER A C 1
ATOM 1680 O O . SER A 1 212 ? 46.776 17.693 -48.544 1.00 40.47 212 SER A O 1
ATOM 1682 N N . LYS A 1 213 ? 48.044 15.911 -48.057 1.00 43.62 213 LYS A N 1
ATOM 1683 C CA . LYS A 1 213 ? 46.962 15.054 -47.559 1.00 43.62 213 LYS A CA 1
ATOM 1684 C C . LYS A 1 213 ? 46.305 15.710 -46.341 1.00 43.62 213 LYS A C 1
ATOM 1686 O O . LYS A 1 213 ? 46.844 15.672 -45.236 1.00 43.62 213 LYS A O 1
ATOM 1691 N N . LYS A 1 214 ? 45.107 16.272 -46.516 1.00 46.41 214 LYS A N 1
ATOM 1692 C CA . LYS A 1 214 ? 44.216 16.590 -45.391 1.00 46.41 214 LYS A CA 1
ATOM 1693 C C . LYS A 1 214 ? 43.888 15.280 -44.656 1.00 46.41 214 LYS A C 1
ATOM 1695 O O . LYS A 1 214 ? 43.445 14.335 -45.315 1.00 46.41 214 LYS A O 1
ATOM 1700 N N . PRO A 1 215 ? 44.073 15.181 -43.327 1.00 45.78 215 PRO A N 1
ATOM 1701 C CA . PRO A 1 215 ? 43.686 13.982 -42.602 1.00 45.78 215 PRO A CA 1
ATOM 1702 C C . PRO A 1 215 ? 42.162 13.837 -42.650 1.00 45.78 215 PRO A C 1
ATOM 1704 O O . PRO A 1 215 ? 41.411 14.739 -42.277 1.00 45.78 215 PRO A O 1
ATOM 1707 N N . ARG A 1 216 ? 41.708 12.685 -43.144 1.00 41.19 216 ARG A N 1
ATOM 1708 C CA . ARG A 1 216 ? 40.304 12.280 -43.128 1.00 41.19 216 ARG A CA 1
ATOM 1709 C C . ARG A 1 216 ? 39.932 12.001 -41.668 1.00 41.19 216 ARG A C 1
ATOM 1711 O O . ARG A 1 216 ? 40.386 11.012 -41.106 1.00 41.19 216 ARG A O 1
ATOM 1718 N N . LEU A 1 217 ? 39.153 12.891 -41.057 1.00 44.25 217 LEU A N 1
ATOM 1719 C CA . LEU A 1 217 ? 38.486 12.635 -39.780 1.00 44.25 217 LEU A CA 1
ATOM 1720 C C . LEU A 1 217 ? 37.417 11.558 -39.998 1.00 44.25 217 LEU A C 1
ATOM 1722 O O . LEU A 1 217 ? 36.364 11.846 -40.569 1.00 44.25 217 LEU A O 1
ATOM 1726 N N . VAL A 1 218 ? 37.718 10.338 -39.554 1.00 40.81 218 VAL A N 1
ATOM 1727 C CA . VAL A 1 218 ? 36.762 9.337 -39.057 1.00 40.81 218 VAL A CA 1
ATOM 1728 C C . VAL A 1 218 ? 37.391 8.691 -37.833 1.00 40.81 218 VAL A C 1
ATOM 1730 O O . VAL A 1 218 ? 38.566 8.280 -37.948 1.00 40.81 218 VAL A O 1
#